Protein 3ZMF (pdb70)

Foldseek 3Di:
DCVVVVVVVVVVVVVVVVVVVVVVVVVVVVVVVVVVCVQPDQDQDPVVRGTACAHPNHNDDDDPADAFDDDPVTPGDHDDVVVVVVVVVVVVVVVVVVVVVVVVVVVVVVD/DVVVVVVVVVVVVVVVVVVVVVVVVVVVVVVVVVVVCVQPDQAQDVVVRDGACDHPHDNDDDDPDDAFDDDPVTPGDHDPVVVVVVVVVVVVVVVVVVVVVVVVVVVVVPD/DVVVVVVVVVVVVVVVVVVVVVVPVVVVVVVVVVVVCVQPPQDDDPVVRDGACDHPHDHDDDDPADAFDDDDPGPHDHDPVVVVVVVVVVVVVVVVVVVVVVVVVVVVVVD

Secondary structure (DSSP, 8-state):
-THHHHHHHHHHHHTTHHHHHHHHHHHHHHHHHHHHHHHHS-EEETTTTEEE-EETTEE----SPPPPP-STT------HHHHHHHHHHHHHHHHHHHHHHHHHHHHHHH-/-HHHHHHHHHHHHHHHHHHHHHHHHHHHHHHHHHHHHHHHS-EEETTTTEEE-EETTEE----SPPPPP-STT------HHHHHHHHHHHHHHHHHHHHHHHHHHHHHHH-/-HHHHHHHHHHHHHHHHHHHHHHHHHHHHHHHHHHHHHHHS-EEETTTTEEE--BTTB-----SPPPPP-STT------HHHHHHHHHHHHHHHHHHHHHHHHHHHHHHH-

Solvent-accessible surface area: 29846 Å² total; per-residue (Å²): 133,121,87,72,91,91,60,63,87,102,63,84,96,138,131,104,38,79,46,101,66,54,106,68,62,128,96,94,105,65,121,62,64,83,54,32,123,57,136,105,48,82,91,117,53,97,100,99,52,41,138,27,38,62,86,118,76,89,103,52,197,111,106,153,72,85,63,7,85,132,55,122,123,44,139,74,61,85,30,56,73,33,122,116,113,96,96,50,139,80,103,126,94,96,72,72,82,155,111,91,101,81,69,88,40,164,91,131,183,89,182,120,135,114,94,59,81,98,111,94,112,66,68,94,161,98,87,54,68,81,99,59,55,91,102,53,122,102,51,79,78,116,26,72,97,60,37,123,51,112,101,41,83,91,118,50,140,102,102,80,43,139,24,40,63,76,89,72,96,102,53,185,114,102,151,68,86,67,7,81,119,63,122,96,40,138,76,64,75,30,57,71,15,119,119,101,85,103,74,119,87,60,110,98,106,57,142,76,147,114,101,102,56,53,88,56,51,92,160,180,156,193,103,114,145,100,96,83,56,59,101,97,73,79,77,60,125,88,105,112,47,81,54,64,90,129,79,127,98,84,66,79,123,62,66,94,63,37,124,60,127,103,47,84,95,118,50,137,104,104,84,40,139,32,36,73,65,128,81,94,92,46,176,108,105,149,69,85,73,8,82,128,66,111,145,45,140,75,62,78,32,55,73,24,114,121,115,95,44,69,72,85,114,122,89,99,60,67,83,132,117,91,102,82,93,88,47,136,84,144,111,129,185

GO terms:
  GO:0005634 nucleus (C, IDA)
  GO:0001228 DNA-binding transcription activator activity, RNA polymerase II-specific (F, IDA)
  GO:0003682 chromatin binding (F, IDA)
  GO:0003700 DNA-binding transcription factor activity (F, IDA)
  GO:0045899 positive regulation of RNA polymerase II transcription preinitiation complex assembly (P, IDA)
  GO:0043565 sequence-specific DNA binding (F, IDA)
  GO:0045899 positive regulation of RNA polymerase II transcription preinitiation complex assembly (P, IGI)
  GO:1903833 positive regulation of cellular response to amino acid starvation (P, IGI)
  GO:0060261 positive regulation of transcription initiation by RNA polymerase II (P, IGI)
  GO:0001228 DNA-binding transcription activator activity, RNA polymerase II-specific (F, IMP)
  GO:0003700 DNA-binding transcription factor activity (F, IMP)
  GO:0045899 positive regulation of RNA polymerase II transcription preinitiation complex assembly (P, IMP)
  GO:0045944 positive regulation of transcription by RNA polymerase II (P, IMP)
  GO:0010688 negative regulation of ribosomal protein gene transcription by RNA polymerase II (P, IMP)
  GO:0043565 sequence-specific DNA binding (F, HDA)
  GO:1903833 positive regulation of cellular response to amino acid starvation (P, IMP)
  GO:1990139 protein localization to nuclear periphery (P, IMP)
  GO:0031669 cellular response to nutrient levels (P, IMP)
  GO:0060261 positive regulation of transcription initiation by RNA polymerase II (P, IMP)
  GO:0000122 negative regulation of transcription by RNA polymerase II (P, IMP)

Structure (mmCIF, N/CA/C/O backbone):
data_3ZMF
#
_entry.id   3ZMF
#
_cell.length_a   46.590
_cell.length_b   46.590
_cell.length_c   128.980
_cell.angle_alpha   90.00
_cell.angle_beta   90.00
_cell.angle_gamma   120.00
#
_symmetry.space_group_name_H-M   'P 3'
#
loop_
_entity.id
_entity.type
_entity.pdbx_description
1 polymer 'GENERAL CONTROL PROTEIN GCN4, PUTATIVE INNER MEMBRANE PROTEIN, GENERAL CONTROL PROTEIN GCN4'
2 water water
#
loop_
_atom_site.group_PDB
_atom_site.id
_atom_site.type_symbol
_atom_site.label_atom_id
_atom_site.label_alt_id
_atom_site.label_comp_id
_atom_site.label_asym_id
_atom_site.label_entity_id
_atom_site.label_seq_id
_atom_site.pdbx_PDB_ins_code
_atom_site.Cartn_x
_atom_site.Cartn_y
_atom_site.Cartn_z
_atom_site.occupancy
_atom_site.B_iso_or_equiv
_atom_site.auth_seq_id
_atom_site.auth_comp_id
_atom_site.auth_asym_id
_atom_site.auth_atom_id
_atom_site.pdbx_PDB_model_num
ATOM 1 N N . GLN A 1 3 ? 9.016 1.612 -74.474 1.00 96.97 277 GLN A N 1
ATOM 2 C CA . GLN A 1 3 ? 9.118 2.226 -73.123 1.00 93.74 277 GLN A CA 1
ATOM 3 C C . GLN A 1 3 ? 8.202 1.542 -72.094 1.00 100.27 277 GLN A C 1
ATOM 4 O O . GLN A 1 3 ? 8.676 0.719 -71.307 1.00 112.31 277 GLN A O 1
ATOM 6 N N . ILE A 1 4 ? 6.898 1.828 -72.140 1.00 100.62 278 ILE A N 1
ATOM 7 C CA . ILE A 1 4 ? 5.988 1.596 -70.979 1.00 96.51 278 ILE A CA 1
ATOM 8 C C . ILE A 1 4 ? 5.742 0.153 -70.495 1.00 95.55 278 ILE A C 1
ATOM 9 O O . ILE A 1 4 ? 5.098 -0.038 -69.462 1.00 88.71 278 ILE A O 1
ATOM 14 N N . GLU A 1 5 ? 6.230 -0.848 -71.226 1.00 100.26 279 GLU A N 1
ATOM 15 C CA . GLU A 1 5 ? 6.232 -2.231 -70.738 1.00 101.25 279 GLU A CA 1
ATOM 16 C C . GLU A 1 5 ? 7.124 -2.334 -69.513 1.00 104.79 279 GLU A C 1
ATOM 17 O O . GLU A 1 5 ? 6.812 -3.066 -68.577 1.00 103.30 279 GLU A O 1
ATOM 19 N N . ASP A 1 6 ? 8.236 -1.600 -69.541 1.00 109.62 280 ASP A N 1
ATOM 20 C CA . ASP A 1 6 ? 9.121 -1.446 -68.377 1.00 113.67 280 ASP A CA 1
ATOM 21 C C . ASP A 1 6 ? 8.455 -0.642 -67.243 1.00 108.81 280 ASP A C 1
ATOM 22 O O . ASP A 1 6 ? 8.758 -0.844 -66.061 1.00 106.63 280 ASP A O 1
ATOM 24 N N . LYS A 1 7 ? 7.547 0.262 -67.612 1.00 100.67 281 LYS A N 1
ATOM 25 C CA . LYS A 1 7 ? 6.826 1.095 -66.640 1.00 92.65 281 LYS A CA 1
ATOM 26 C C . LYS A 1 7 ? 5.913 0.252 -65.737 1.00 92.71 281 LYS A C 1
ATOM 27 O O . LYS A 1 7 ? 5.753 0.552 -64.558 1.00 94.53 281 LYS A O 1
ATOM 31 N N . ILE A 1 8 ? 5.326 -0.800 -66.298 1.00 92.02 282 ILE A N 1
ATOM 32 C CA . ILE A 1 8 ? 4.507 -1.734 -65.535 1.00 90.25 282 ILE A CA 1
ATOM 33 C C . ILE A 1 8 ? 5.351 -2.569 -64.573 1.00 96.51 282 ILE A C 1
ATOM 34 O O . ILE A 1 8 ? 4.886 -2.895 -63.481 1.00 97.80 282 ILE A O 1
ATOM 39 N N . GLU A 1 9 ? 6.575 -2.919 -64.984 1.00 97.69 283 GLU A N 1
ATOM 40 C CA . GLU A 1 9 ? 7.485 -3.752 -64.174 1.00 96.08 283 GLU A CA 1
ATOM 41 C C . GLU A 1 9 ? 7.926 -3.023 -62.912 1.00 95.96 283 GLU A C 1
ATOM 42 O O . GLU A 1 9 ? 7.926 -3.606 -61.830 1.00 94.27 283 GLU A O 1
ATOM 44 N N . GLU A 1 10 ? 8.307 -1.752 -63.071 1.00 99.78 284 GLU A N 1
ATOM 45 C CA . GLU A 1 10 ? 8.638 -0.854 -61.950 1.00 98.32 284 GLU A CA 1
ATOM 46 C C . GLU A 1 10 ? 7.465 -0.656 -60.968 1.00 99.82 284 GLU A C 1
ATOM 47 O O . GLU A 1 10 ? 7.658 -0.708 -59.751 1.00 101.85 284 GLU A O 1
ATOM 49 N N . ILE A 1 11 ? 6.264 -0.420 -61.501 1.00 97.84 285 ILE A N 1
ATOM 50 C CA . ILE A 1 11 ? 5.034 -0.368 -60.693 1.00 91.63 285 ILE A CA 1
ATOM 51 C C . ILE A 1 11 ? 4.852 -1.680 -59.911 1.00 93.44 285 ILE A C 1
ATOM 52 O O . ILE A 1 11 ? 4.608 -1.658 -58.701 1.00 85.99 285 ILE A O 1
ATOM 57 N N . LEU A 1 12 ? 4.971 -2.809 -60.610 1.00 92.05 286 LEU A N 1
ATOM 58 C CA . LEU A 1 12 ? 4.924 -4.141 -59.986 1.00 95.99 286 LEU A CA 1
ATOM 59 C C . LEU A 1 12 ? 5.930 -4.347 -58.838 1.00 94.47 286 LEU A C 1
ATOM 60 O O . LEU A 1 12 ? 5.634 -5.059 -57.873 1.00 96.02 286 LEU A O 1
ATOM 65 N N . SER A 1 13 ? 7.112 -3.744 -58.948 1.00 90.55 287 SER A N 1
ATOM 66 C CA . SER A 1 13 ? 8.110 -3.816 -57.877 1.00 88.56 287 SER A CA 1
ATOM 67 C C . SER A 1 13 ? 7.795 -2.781 -56.788 1.00 89.99 287 SER A C 1
ATOM 68 O O . SER A 1 13 ? 8.070 -3.019 -55.606 1.00 89.47 287 SER A O 1
ATOM 71 N N . LYS A 1 14 ? 7.218 -1.645 -57.190 1.00 87.33 288 LYS A N 1
ATOM 72 C CA . LYS A 1 14 ? 6.848 -0.574 -56.254 1.00 84.86 288 LYS A CA 1
ATOM 73 C C . LYS A 1 14 ? 5.679 -1.009 -55.371 1.00 84.84 288 LYS A C 1
ATOM 74 O O . LYS A 1 14 ? 5.608 -0.600 -54.200 1.00 78.68 288 LYS A O 1
ATOM 77 N N . ILE A 1 15 ? 4.797 -1.843 -55.950 1.00 85.29 289 ILE A N 1
ATOM 78 C CA . ILE A 1 15 ? 3.586 -2.386 -55.299 1.00 84.25 289 ILE A CA 1
ATOM 79 C C . ILE A 1 15 ? 3.909 -3.441 -54.257 1.00 89.58 289 ILE A C 1
ATOM 80 O O . ILE A 1 15 ? 3.518 -3.307 -53.099 1.00 83.91 289 ILE A O 1
ATOM 85 N N . TYR A 1 16 ? 4.585 -4.512 -54.669 1.00 98.25 290 TYR A N 1
ATOM 86 C CA . TYR A 1 16 ? 4.811 -5.639 -53.757 1.00 104.82 290 TYR A CA 1
ATOM 87 C C . TYR A 1 16 ? 5.861 -5.352 -52.670 1.00 109.06 290 TYR A C 1
ATOM 88 O O . TYR A 1 16 ? 5.924 -6.060 -51.661 1.00 113.25 290 TYR A O 1
ATOM 97 N N . HIS A 1 17 ? 6.668 -4.312 -52.870 1.00 105.74 291 HIS A N 1
ATOM 98 C CA . HIS A 1 17 ? 7.526 -3.792 -51.802 1.00 100.90 291 HIS A CA 1
ATOM 99 C C . HIS A 1 17 ? 6.698 -3.073 -50.739 1.00 97.76 291 HIS A C 1
ATOM 100 O O . HIS A 1 17 ? 7.084 -3.018 -49.572 1.00 102.81 291 HIS A O 1
ATOM 107 N N . ILE A 1 18 ? 5.562 -2.525 -51.156 1.00 91.56 292 ILE A N 1
ATOM 108 C CA . ILE A 1 18 ? 4.533 -2.042 -50.230 1.00 86.93 292 ILE A CA 1
ATOM 109 C C . ILE A 1 18 ? 3.757 -3.215 -49.598 1.00 82.39 292 ILE A C 1
ATOM 110 O O . ILE A 1 18 ? 3.318 -3.102 -48.462 1.00 79.32 292 ILE A O 1
ATOM 115 N N . GLU A 1 19 ? 3.609 -4.338 -50.299 1.00 76.88 293 GLU A N 1
ATOM 116 C CA . GLU A 1 19 ? 2.979 -5.529 -49.699 1.00 83.82 293 GLU A CA 1
ATOM 117 C C . GLU A 1 19 ? 3.863 -6.219 -48.635 1.00 91.33 293 GLU A C 1
ATOM 118 O O . GLU A 1 19 ? 3.384 -7.096 -47.897 1.00 88.46 293 GLU A O 1
ATOM 120 N N . ASN A 1 20 ? 5.144 -5.828 -48.578 1.00 94.59 294 ASN A N 1
ATOM 121 C CA . ASN A 1 20 ? 6.082 -6.270 -47.534 1.00 96.99 294 ASN A CA 1
ATOM 122 C C . ASN A 1 20 ? 6.470 -5.169 -46.543 1.00 97.26 294 ASN A C 1
ATOM 123 O O . ASN A 1 20 ? 7.262 -5.402 -45.629 1.00 103.03 294 ASN A O 1
ATOM 128 N N . GLU A 1 21 ? 5.934 -3.970 -46.747 1.00 94.09 295 GLU A N 1
ATOM 129 C CA . GLU A 1 21 ? 5.938 -2.922 -45.729 1.00 94.60 295 GLU A CA 1
ATOM 130 C C . GLU A 1 21 ? 4.614 -2.917 -44.955 1.00 94.26 295 GLU A C 1
ATOM 131 O O . GLU A 1 21 ? 4.497 -2.233 -43.948 1.00 101.44 295 GLU A O 1
ATOM 133 N N . ILE A 1 22 ? 3.622 -3.667 -45.439 1.00 93.33 296 ILE A N 1
ATOM 134 C CA . ILE A 1 22 ? 2.320 -3.824 -44.768 1.00 93.10 296 ILE A CA 1
ATOM 135 C C . ILE A 1 22 ? 2.336 -5.128 -43.957 1.00 97.33 296 ILE A C 1
ATOM 136 O O . ILE A 1 22 ? 1.825 -5.186 -42.829 1.00 96.61 296 ILE A O 1
ATOM 141 N N . ALA A 1 23 ? 2.927 -6.167 -44.548 1.00 100.03 297 ALA A N 1
ATOM 142 C CA . ALA A 1 23 ? 3.305 -7.374 -43.817 1.00 100.96 297 ALA A CA 1
ATOM 143 C C . ALA A 1 23 ? 4.428 -7.077 -42.809 1.00 101.19 297 ALA A C 1
ATOM 144 O O . ALA A 1 23 ? 4.595 -7.805 -41.836 1.00 104.63 297 ALA A O 1
ATOM 146 N N . ARG A 1 24 ? 5.206 -6.022 -43.047 1.00 103.76 298 ARG A N 1
ATOM 147 C CA . ARG A 1 24 ? 6.138 -5.512 -42.033 1.00 107.48 298 ARG A CA 1
ATOM 148 C C . ARG A 1 24 ? 5.370 -4.797 -40.906 1.00 110.98 298 ARG A C 1
ATOM 149 O O . ARG A 1 24 ? 5.437 -5.199 -39.742 1.00 114.82 298 ARG A O 1
ATOM 151 N N . ILE A 1 25 ? 4.633 -3.747 -41.262 1.00 107.38 299 ILE A N 1
ATOM 152 C CA . ILE A 1 25 ? 3.845 -2.964 -40.292 1.00 103.31 299 ILE A CA 1
ATOM 153 C C . ILE A 1 25 ? 2.950 -3.835 -39.395 1.00 98.86 299 ILE A C 1
ATOM 154 O O . ILE A 1 25 ? 2.866 -3.587 -38.193 1.00 98.11 299 ILE A O 1
ATOM 159 N N . LYS A 1 26 ? 2.290 -4.841 -39.973 1.00 95.17 300 LYS A N 1
ATOM 160 C CA . LYS A 1 26 ? 1.413 -5.730 -39.196 1.00 95.01 300 LYS A CA 1
ATOM 161 C C . LYS A 1 26 ? 2.187 -6.519 -38.131 1.00 95.47 300 LYS A C 1
ATOM 162 O O . LYS A 1 26 ? 1.644 -6.823 -37.063 1.00 86.81 300 LYS A O 1
ATOM 165 N N . LYS A 1 27 ? 3.449 -6.834 -38.422 1.00 94.58 301 LYS A N 1
ATOM 166 C CA . LYS A 1 27 ? 4.330 -7.458 -37.435 1.00 95.40 301 LYS A CA 1
ATOM 167 C C . LYS A 1 27 ? 4.337 -6.612 -36.176 1.00 95.57 301 LYS A C 1
ATOM 168 O O . LYS A 1 27 ? 4.033 -7.098 -35.096 1.00 94.76 301 LYS A O 1
ATOM 170 N N . LEU A 1 28 ? 4.649 -5.333 -36.332 1.00 97.10 302 LEU A N 1
ATOM 171 C CA . LEU A 1 28 ? 4.731 -4.430 -35.193 1.00 101.83 302 LEU A CA 1
ATOM 172 C C . LEU A 1 28 ? 3.369 -4.252 -34.490 1.00 101.92 302 LEU A C 1
ATOM 173 O O . LEU A 1 28 ? 3.325 -4.104 -33.267 1.00 101.70 302 LEU A O 1
ATOM 178 N N . ILE A 1 29 ? 2.267 -4.309 -35.239 1.00 98.71 303 ILE A N 1
ATOM 179 C CA . ILE A 1 29 ? 0.935 -4.051 -34.666 1.00 98.18 303 ILE A CA 1
ATOM 180 C C . ILE A 1 29 ? 0.443 -5.193 -33.787 1.00 96.00 303 ILE A C 1
ATOM 181 O O . ILE A 1 29 ? -0.083 -4.957 -32.695 1.00 94.82 303 ILE A O 1
ATOM 186 N N . THR A 1 30 ? 0.569 -6.418 -34.286 1.00 82.94 304 THR A N 1
ATOM 187 C CA . THR A 1 30 ? 0.319 -7.603 -33.464 1.00 84.60 304 THR A CA 1
ATOM 188 C C . THR A 1 30 ? 1.196 -7.560 -32.204 1.00 79.35 304 THR A C 1
ATOM 189 O O . THR A 1 30 ? 0.700 -7.718 -31.096 1.00 78.84 304 THR A O 1
ATOM 193 N N . ASN A 1 31 ? 2.492 -7.329 -32.396 1.00 79.65 305 ASN A N 1
ATOM 194 C CA . ASN A 1 31 ? 3.462 -7.235 -31.298 1.00 77.25 305 ASN A CA 1
ATOM 195 C C . ASN A 1 31 ? 2.943 -6.310 -30.189 1.00 77.47 305 ASN A C 1
ATOM 196 O O . ASN A 1 31 ? 2.842 -6.709 -29.026 1.00 72.31 305 ASN A O 1
ATOM 201 N N . THR A 1 32 ? 2.579 -5.091 -30.588 1.00 76.07 306 THR A N 1
ATOM 202 C CA . THR A 1 32 ? 2.115 -4.020 -29.689 1.00 75.03 306 THR A CA 1
ATOM 203 C C . THR A 1 32 ? 0.829 -4.338 -28.955 1.00 71.25 306 THR A C 1
ATOM 204 O O . THR A 1 32 ? 0.735 -4.141 -27.752 1.00 63.03 306 THR A O 1
ATOM 208 N N . GLU A 1 33 ? -0.155 -4.816 -29.698 1.00 69.29 307 GLU A N 1
ATOM 209 C CA . GLU A 1 33 ? -1.411 -5.261 -29.116 1.00 75.10 307 GLU A CA 1
ATOM 210 C C . GLU A 1 33 ? -1.237 -6.344 -28.038 1.00 71.92 307 GLU A C 1
ATOM 211 O O . GLU A 1 33 ? -1.991 -6.374 -27.065 1.00 70.07 307 GLU A O 1
ATOM 217 N N . ALA A 1 34 ? -0.245 -7.219 -28.211 1.00 69.97 308 ALA A N 1
ATOM 218 C CA . ALA A 1 34 ? 0.082 -8.221 -27.193 1.00 71.24 308 ALA A CA 1
ATOM 219 C C . ALA A 1 34 ? 0.687 -7.543 -25.968 1.00 70.12 308 ALA A C 1
ATOM 220 O O . ALA A 1 34 ? 0.099 -7.575 -24.882 1.00 61.80 308 ALA A O 1
ATOM 222 N N . SER A 1 35 ? 1.831 -6.890 -26.156 1.00 62.37 309 SER A N 1
ATOM 223 C CA . SER A 1 35 ? 2.483 -6.143 -25.083 1.00 61.10 309 SER A CA 1
ATOM 224 C C . SER A 1 35 ? 1.469 -5.331 -24.302 1.00 60.57 309 SER A C 1
ATOM 225 O O . SER A 1 35 ? 1.574 -5.204 -23.078 1.00 53.67 309 SER A O 1
ATOM 228 N N . VAL A 1 36 ? 0.495 -4.760 -25.017 1.00 52.95 310 VAL A N 1
ATOM 229 C CA . VAL A 1 36 ? -0.576 -4.031 -24.385 1.00 54.15 310 VAL A CA 1
ATOM 230 C C . VAL A 1 36 ? -1.448 -4.968 -23.561 1.00 54.77 310 VAL A C 1
ATOM 231 O O . VAL A 1 36 ? -1.807 -4.664 -22.436 1.00 51.75 310 VAL A O 1
ATOM 235 N N . ALA A 1 37 ? -1.822 -6.095 -24.136 1.00 50.82 311 ALA A N 1
ATOM 236 C CA . ALA A 1 37 ? -2.608 -7.065 -23.412 1.00 55.47 311 ALA A CA 1
ATOM 237 C C . ALA A 1 37 ? -1.842 -7.510 -22.156 1.00 49.06 311 ALA A C 1
ATOM 238 O O . ALA A 1 37 ? -2.424 -7.635 -21.074 1.00 50.45 311 ALA A O 1
ATOM 240 N N . GLY A 1 38 ? -0.534 -7.722 -22.299 1.00 46.74 312 GLY A N 1
ATOM 241 C CA . GLY A 1 38 ? 0.329 -8.131 -21.165 1.00 48.55 312 GLY A CA 1
ATOM 242 C C . GLY A 1 38 ? 0.386 -7.047 -20.098 1.00 47.86 312 GLY A C 1
ATOM 243 O O . GLY A 1 38 ? 0.185 -7.298 -18.903 1.00 46.79 312 GLY A O 1
ATOM 244 N N . LEU A 1 39 ? 0.603 -5.806 -20.516 1.00 46.98 313 LEU A N 1
ATOM 245 C CA . LEU A 1 39 ? 0.496 -4.742 -19.576 1.00 45.27 313 LEU A CA 1
ATOM 246 C C . LEU A 1 39 ? -0.791 -4.822 -18.809 1.00 44.29 313 LEU A C 1
ATOM 247 O O . LEU A 1 39 ? -0.756 -4.778 -17.575 1.00 45.17 313 LEU A O 1
ATOM 252 N N . ALA A 1 40 ? -1.919 -4.972 -19.497 1.00 45.08 314 ALA A N 1
ATOM 253 C CA . ALA A 1 40 ? -3.228 -4.921 -18.838 1.00 50.55 314 ALA A CA 1
ATOM 254 C C . ALA A 1 40 ? -3.412 -6.036 -17.782 1.00 53.07 314 ALA A C 1
ATOM 255 O O . ALA A 1 40 ? -4.066 -5.819 -16.750 1.00 58.72 314 ALA A O 1
ATOM 257 N N . GLU A 1 41 ? -2.834 -7.216 -18.057 1.00 53.77 315 GLU A N 1
ATOM 258 C CA . GLU A 1 41 ? -2.853 -8.361 -17.124 1.00 52.40 315 GLU A CA 1
ATOM 259 C C . GLU A 1 41 ? -1.929 -8.128 -15.931 1.00 47.59 315 GLU A C 1
ATOM 260 O O . GLU A 1 41 ? -2.258 -8.505 -14.804 1.00 44.73 315 GLU A O 1
ATOM 266 N N . ASP A 1 42 ? -0.770 -7.529 -16.188 1.00 41.87 316 ASP A N 1
ATOM 267 C CA . ASP A 1 42 ? 0.228 -7.326 -15.097 1.00 37.94 316 ASP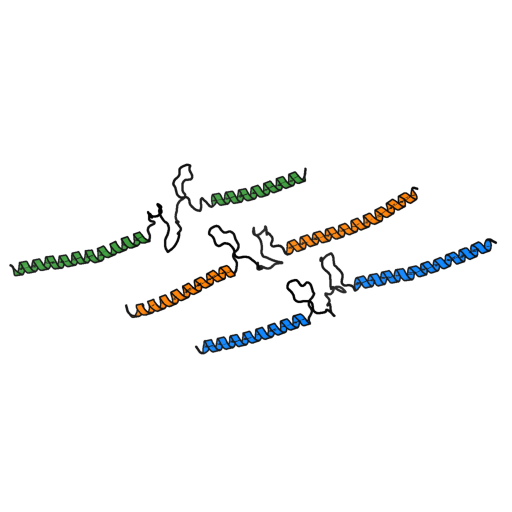 A CA 1
ATOM 268 C C . ASP A 1 42 ? 0.238 -5.995 -14.327 1.00 35.65 316 ASP A C 1
ATOM 269 O O . ASP A 1 42 ? 0.827 -5.952 -13.272 1.00 31.97 316 ASP A O 1
ATOM 274 N N . ALA A 1 43 ? -0.385 -4.940 -14.838 1.00 35.47 317 ALA A N 1
ATOM 275 C CA . ALA A 1 43 ? -0.393 -3.683 -14.087 1.00 37.27 317 ALA A CA 1
ATOM 276 C C . ALA A 1 43 ? -1.423 -3.673 -12.989 1.00 37.81 317 ALA A C 1
ATOM 277 O O . ALA A 1 43 ? -2.475 -4.342 -13.016 1.00 37.27 317 ALA A O 1
ATOM 279 N N . LEU A 1 44 ? -1.118 -2.897 -11.972 1.00 29.35 318 LEU A N 1
ATOM 280 C CA . LEU A 1 44 ? -2.143 -2.688 -10.926 1.00 28.77 318 LEU A CA 1
ATOM 281 C C . LEU A 1 44 ? -3.127 -1.592 -11.435 1.00 32.69 318 LEU A C 1
ATOM 282 O O . LEU A 1 44 ? -2.715 -0.394 -11.636 1.00 30.14 318 LEU A O 1
ATOM 287 N N . LEU A 1 45 ? -4.384 -1.975 -11.596 1.00 31.24 319 LEU A N 1
ATOM 288 C CA . LEU A 1 45 ? -5.393 -1.157 -12.361 1.00 31.47 319 LEU A CA 1
ATOM 289 C C . LEU A 1 45 ? -6.612 -0.783 -11.521 1.00 30.45 319 LEU A C 1
ATOM 290 O O . LEU A 1 45 ? -7.004 -1.453 -10.577 1.00 26.88 319 LEU A O 1
ATOM 295 N N . TRP A 1 46 ? -7.138 0.398 -11.859 1.00 27.28 320 TRP A N 1
ATOM 296 C CA . TRP A 1 46 ? -8.349 0.880 -11.288 1.00 28.28 320 TRP A CA 1
ATOM 297 C C . TRP A 1 46 ? -9.422 -0.154 -11.725 1.00 28.20 320 TRP A C 1
ATOM 298 O O . TRP A 1 46 ? -9.413 -0.583 -12.834 1.00 32.18 320 TRP A O 1
ATOM 309 N N . ASP A 1 47 ? -10.294 -0.518 -10.809 1.00 27.41 321 ASP A N 1
ATOM 310 C CA . ASP A 1 47 ? -11.491 -1.350 -11.071 1.00 30.51 321 ASP A CA 1
ATOM 311 C C . ASP A 1 47 ? -12.739 -0.508 -10.778 1.00 29.09 321 ASP A C 1
ATOM 312 O O . ASP A 1 47 ? -13.129 -0.263 -9.645 1.00 28.11 321 ASP A O 1
ATOM 317 N N . GLU A 1 48 ? -13.385 -0.058 -11.840 1.00 35.13 322 GLU A N 1
ATOM 318 C CA . GLU A 1 48 ? -14.587 0.764 -11.728 1.00 36.65 322 GLU A CA 1
ATOM 319 C C . GLU A 1 48 ? -15.716 0.165 -10.861 1.00 38.03 322 GLU A C 1
ATOM 320 O O . GLU A 1 48 ? -16.544 0.924 -10.329 1.00 37.67 322 GLU A O 1
ATOM 326 N N . SER A 1 49 ? -15.759 -1.170 -10.777 1.00 33.79 323 SER A N 1
ATOM 327 C CA . SER A 1 49 ? -16.899 -1.898 -10.083 1.00 34.09 323 SER A CA 1
ATOM 328 C C . SER A 1 49 ? -16.679 -1.839 -8.606 1.00 32.01 323 SER A C 1
ATOM 329 O O . SER A 1 49 ? -17.598 -2.001 -7.865 1.00 33.73 323 SER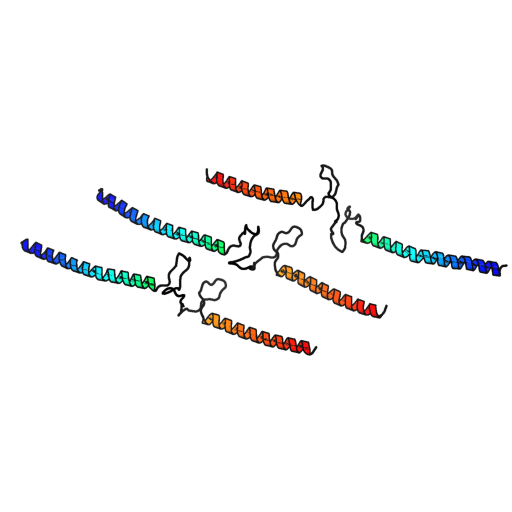 A O 1
ATOM 332 N N . ILE A 1 50 ? -15.419 -1.651 -8.148 1.00 29.83 324 ILE A N 1
ATOM 333 C CA . ILE A 1 50 ? -15.201 -1.452 -6.689 1.00 30.22 324 ILE A CA 1
ATOM 334 C C . ILE A 1 50 ? -14.788 0.018 -6.332 1.00 29.41 324 ILE A C 1
ATOM 335 O O . ILE A 1 50 ? -14.698 0.360 -5.169 1.00 32.82 324 ILE A O 1
ATOM 340 N N . SER A 1 51 ? -14.481 0.825 -7.339 1.00 26.53 325 SER A N 1
ATOM 341 C CA . SER A 1 51 ? -14.105 2.232 -7.174 1.00 25.54 325 SER A CA 1
ATOM 342 C C . SER A 1 51 ? -12.770 2.368 -6.364 1.00 29.52 325 SER A C 1
ATOM 343 O O . SER A 1 51 ? -12.700 3.061 -5.385 1.00 24.70 325 SER A O 1
ATOM 346 N N . ALA A 1 52 ? -11.813 1.564 -6.784 1.00 28.30 326 ALA A N 1
ATOM 347 C CA . ALA A 1 52 ? -10.463 1.524 -6.133 1.00 27.20 326 ALA A CA 1
ATOM 348 C C . ALA A 1 52 ? -9.503 0.879 -7.102 1.00 25.65 326 ALA A C 1
ATOM 349 O O . ALA A 1 52 ? -9.902 0.191 -8.015 1.00 25.52 326 ALA A O 1
ATOM 351 N N . PHE A 1 53 ? -8.174 1.053 -6.863 1.00 23.97 327 PHE A N 1
ATOM 352 C CA . PHE A 1 53 ? -7.212 0.211 -7.490 1.00 23.36 327 PHE A CA 1
ATOM 353 C C . PHE A 1 53 ? -7.276 -1.185 -6.883 1.00 20.73 327 PHE A C 1
ATOM 354 O O . PHE A 1 53 ? -7.421 -1.366 -5.656 1.00 22.48 327 PHE A O 1
ATOM 362 N N . SER A 1 54 ? -7.161 -2.138 -7.743 1.00 24.85 328 SER A N 1
ATOM 363 C CA . SER A 1 54 ? -7.106 -3.594 -7.391 1.00 26.02 328 SER A CA 1
ATOM 364 C C . SER A 1 54 ? -5.765 -4.391 -7.509 1.00 24.38 328 SER A C 1
ATOM 365 O O . SER A 1 54 ? -5.244 -4.575 -8.618 1.00 25.85 328 SER A O 1
ATOM 368 N N . ALA A 1 55 ? -5.267 -4.880 -6.365 1.00 22.87 329 ALA A N 1
ATOM 369 C CA . ALA A 1 55 ? -4.041 -5.725 -6.251 1.00 23.02 329 ALA A CA 1
ATOM 370 C C . ALA A 1 55 ? -4.410 -7.247 -6.490 1.00 23.38 329 ALA A C 1
ATOM 371 O O . ALA A 1 55 ? -3.609 -8.157 -6.240 1.00 30.25 329 ALA A O 1
ATOM 373 N N . SER A 1 56 ? -5.577 -7.509 -7.048 1.00 28.75 330 SER A N 1
ATOM 374 C CA . SER A 1 56 ? -5.908 -8.892 -7.478 1.00 28.91 330 SER A CA 1
ATOM 375 C C . SER A 1 56 ? -5.117 -9.237 -8.680 1.00 28.36 330 SER A C 1
ATOM 376 O O . SER A 1 56 ? -5.073 -8.482 -9.637 1.00 36.22 330 SER A O 1
ATOM 379 N N . HIS A 1 57 ? -4.571 -10.442 -8.713 1.00 32.07 331 HIS A N 1
ATOM 380 C CA . HIS A 1 57 ? -3.832 -10.879 -9.887 1.00 35.89 331 HIS A CA 1
ATOM 381 C C . HIS A 1 57 ? -4.150 -12.360 -10.073 1.00 33.88 331 HIS A C 1
ATOM 382 O O . HIS A 1 57 ? -4.113 -13.076 -9.106 1.00 35.65 331 HIS A O 1
ATOM 389 N N . THR A 1 58 ? -4.491 -12.750 -11.277 1.00 43.20 332 THR A N 1
ATOM 390 C CA . THR A 1 58 ? -5.043 -14.103 -11.577 1.00 46.22 332 THR A CA 1
ATOM 391 C C . THR A 1 58 ? -6.179 -14.406 -10.563 1.00 44.78 332 THR A C 1
ATOM 392 O O . THR A 1 58 ? -6.247 -15.484 -10.034 1.00 47.61 332 THR A O 1
ATOM 396 N N . GLY A 1 59 ? -7.006 -13.398 -10.219 1.00 46.45 333 GLY A N 1
ATOM 397 C CA . GLY A 1 59 ? -8.113 -13.601 -9.254 1.00 44.68 333 GLY A CA 1
ATOM 398 C C . GLY A 1 59 ? -7.781 -13.873 -7.779 1.00 44.79 333 GLY A C 1
ATOM 399 O O . GLY A 1 59 ? -8.647 -14.372 -7.003 1.00 38.65 333 GLY A O 1
ATOM 400 N N . ASN A 1 60 ? -6.537 -13.585 -7.354 1.00 37.20 334 ASN A N 1
ATOM 401 C CA . ASN A 1 60 ? -6.138 -13.813 -5.950 1.00 36.93 334 ASN A CA 1
ATOM 402 C C . ASN A 1 60 ? -5.691 -12.368 -5.465 1.00 31.43 334 ASN A C 1
ATOM 403 O O . ASN A 1 60 ? -5.127 -11.672 -6.224 1.00 28.19 334 ASN A O 1
ATOM 408 N N . ALA A 1 61 ? -6.003 -12.035 -4.242 1.00 27.18 335 ALA A N 1
ATOM 409 C CA . ALA A 1 61 ? -5.404 -10.889 -3.533 1.00 29.62 335 ALA A CA 1
ATOM 410 C C . ALA A 1 61 ? -3.872 -11.158 -3.571 1.00 27.45 335 ALA A C 1
ATOM 411 O O . ALA A 1 61 ? -3.455 -12.318 -3.423 1.00 27.50 335 ALA A O 1
ATOM 413 N N . SER A 1 62 ? -3.054 -10.099 -3.779 1.00 21.08 336 SER A N 1
ATOM 414 C CA . SER A 1 62 ? -1.654 -10.188 -3.990 1.00 23.37 336 SER A CA 1
ATOM 415 C C . SER A 1 62 ? -0.954 -9.166 -3.158 1.00 24.71 336 SER A C 1
ATOM 416 O O . SER A 1 62 ? -1.532 -8.140 -2.782 1.00 20.51 336 SER A O 1
ATOM 419 N N . LYS A 1 63 ? 0.283 -9.442 -2.853 1.00 21.94 337 LYS A N 1
ATOM 420 C CA . LYS A 1 63 ? 1.186 -8.466 -2.244 1.00 22.39 337 LYS A CA 1
ATOM 421 C C . LYS A 1 63 ? 1.716 -7.344 -3.071 1.00 18.07 337 LYS A C 1
ATOM 422 O O . LYS A 1 63 ? 1.808 -7.457 -4.342 1.00 20.17 337 LYS A O 1
ATOM 428 N N . ILE A 1 64 ? 2.038 -6.187 -2.467 1.00 19.98 338 ILE A N 1
ATOM 429 C CA . ILE A 1 64 ? 2.874 -5.242 -3.183 1.00 18.39 338 ILE A CA 1
ATOM 430 C C . ILE A 1 64 ? 4.116 -5.339 -2.321 1.00 17.13 338 ILE A C 1
ATOM 431 O O . ILE A 1 64 ? 4.040 -5.158 -1.115 1.00 19.36 338 ILE A O 1
ATOM 436 N N . THR A 1 65 ? 5.277 -5.363 -2.987 1.00 19.14 339 THR A N 1
ATOM 437 C CA . THR A 1 65 ? 6.519 -5.346 -2.329 1.00 19.14 339 THR A CA 1
ATOM 438 C C . THR A 1 65 ? 7.441 -4.301 -2.934 1.00 19.01 339 THR A C 1
ATOM 439 O O . THR A 1 65 ? 7.125 -3.652 -3.991 1.00 20.51 339 THR A O 1
ATOM 443 N N . ASN A 1 66 ? 8.641 -4.188 -2.370 1.00 20.88 340 ASN A N 1
ATOM 444 C CA . ASN A 1 66 ? 9.637 -3.123 -2.776 1.00 19.69 340 ASN A CA 1
ATOM 445 C C . ASN A 1 66 ? 9.055 -1.723 -2.514 1.00 20.28 340 ASN A C 1
ATOM 446 O O . ASN A 1 66 ? 9.362 -0.693 -3.243 1.00 20.27 340 ASN A O 1
ATOM 451 N N . LEU A 1 67 ? 8.233 -1.674 -1.441 1.00 20.24 341 LEU A N 1
ATOM 452 C CA . LEU A 1 67 ? 7.591 -0.413 -1.031 1.00 17.42 341 LEU A CA 1
ATOM 453 C C . LEU A 1 67 ? 8.407 0.308 -0.011 1.00 15.93 341 LEU A C 1
ATOM 454 O O . LEU A 1 67 ? 8.594 -0.145 1.099 1.00 17.90 341 LEU A O 1
ATOM 459 N N . ALA A 1 68 ? 8.826 1.517 -0.359 1.00 16.91 342 ALA A N 1
ATOM 460 C CA . ALA A 1 68 ? 9.614 2.377 0.592 1.00 19.83 342 ALA A CA 1
ATOM 461 C C . ALA A 1 68 ? 8.687 2.759 1.763 1.00 22.26 342 ALA A C 1
ATOM 462 O O . ALA A 1 68 ? 7.434 2.926 1.495 1.00 21.60 342 ALA A O 1
ATOM 464 N N . ALA A 1 69 ? 9.200 2.955 2.964 1.00 22.08 343 ALA A N 1
ATOM 465 C CA . ALA A 1 69 ? 8.387 3.358 4.124 1.00 20.13 343 ALA A CA 1
ATOM 466 C C . ALA A 1 69 ? 7.677 4.688 3.836 1.00 22.56 343 ALA A C 1
ATOM 467 O O . ALA A 1 69 ? 8.335 5.620 3.263 1.00 19.61 343 ALA A O 1
ATOM 469 N N . GLY A 1 70 ? 6.379 4.822 4.176 1.00 17.31 344 GLY A N 1
ATOM 470 C CA . GLY A 1 70 ? 5.693 6.105 3.966 1.00 18.34 344 GLY A CA 1
ATOM 471 C C . GLY A 1 70 ? 5.842 7.069 5.088 1.00 17.02 344 GLY A C 1
ATOM 472 O O . GLY A 1 70 ? 6.082 6.733 6.239 1.00 18.72 344 GLY A O 1
ATOM 473 N N . THR A 1 71 ? 5.705 8.376 4.804 1.00 18.04 345 THR A N 1
ATOM 474 C CA . THR A 1 71 ? 5.775 9.302 5.885 1.00 19.40 345 THR A CA 1
ATOM 475 C C . THR A 1 71 ? 4.650 9.230 6.935 1.00 21.37 345 THR A C 1
ATOM 476 O O . THR A 1 71 ? 3.474 9.009 6.550 1.00 22.11 345 THR A O 1
ATOM 480 N N . LEU A 1 72 ? 4.992 9.146 8.208 1.00 20.91 346 LEU A N 1
ATOM 481 C CA . LEU A 1 72 ? 4.056 9.140 9.325 1.00 26.17 346 LEU A CA 1
ATOM 482 C C . LEU A 1 72 ? 3.721 10.531 9.813 1.00 26.10 346 LEU A C 1
ATOM 483 O O . LEU A 1 72 ? 4.577 11.198 10.463 1.00 25.81 346 LEU A O 1
ATOM 488 N N . ALA A 1 73 ? 2.522 11.010 9.433 1.00 25.90 347 ALA A N 1
ATOM 489 C CA . ALA A 1 73 ? 2.047 12.375 9.772 1.00 23.99 347 ALA A CA 1
ATOM 490 C C . ALA A 1 73 ? 0.521 12.431 9.643 1.00 27.46 347 ALA A C 1
ATOM 491 O O . ALA A 1 73 ? -0.058 11.659 8.889 1.00 24.53 347 ALA A O 1
ATOM 493 N N . ALA A 1 74 ? -0.102 13.308 10.403 1.00 29.34 348 ALA A N 1
ATOM 494 C CA . ALA A 1 74 ? -1.549 13.411 10.404 1.00 31.58 348 ALA A CA 1
ATOM 495 C C . ALA A 1 74 ? -2.109 13.562 8.992 1.00 32.05 348 ALA A C 1
ATOM 496 O O . ALA A 1 74 ? -3.202 13.159 8.690 1.00 30.74 348 ALA A O 1
ATOM 498 N N . ASP A 1 75 ? -1.383 14.166 8.080 1.00 35.90 349 ASP A N 1
ATOM 499 C CA . ASP A 1 75 ? -2.039 14.318 6.773 1.00 41.71 349 ASP A CA 1
ATOM 500 C C . ASP A 1 75 ? -1.669 13.289 5.689 1.00 30.49 349 ASP A C 1
ATOM 501 O O . ASP A 1 75 ? -2.195 13.313 4.540 1.00 27.04 349 ASP A O 1
ATOM 506 N N . SER A 1 76 ? -0.857 12.315 6.072 1.00 28.33 350 SER A N 1
ATOM 507 C CA . SER A 1 76 ? -0.056 11.598 5.084 1.00 22.73 350 SER A CA 1
ATOM 508 C C . SER A 1 76 ? -0.939 10.670 4.350 1.00 23.15 350 SER A C 1
ATOM 509 O O . SER A 1 76 ? -1.748 9.866 4.993 1.00 18.15 350 SER A O 1
ATOM 512 N N . THR A 1 77 ? -0.793 10.688 3.013 1.00 19.09 351 THR A N 1
ATOM 513 C CA . THR A 1 77 ? -1.421 9.752 2.187 1.00 23.20 351 THR A CA 1
ATOM 514 C C . THR A 1 77 ? -0.376 8.690 1.602 1.00 18.37 351 THR A C 1
ATOM 515 O O . THR A 1 77 ? -0.551 8.157 0.476 1.00 19.78 351 THR A O 1
ATOM 519 N N . ASP A 1 78 ? 0.705 8.473 2.328 1.00 20.56 352 ASP A N 1
ATOM 520 C CA . ASP A 1 78 ? 1.754 7.517 1.842 1.00 17.89 352 ASP A CA 1
ATOM 521 C C . ASP A 1 78 ? 1.263 6.177 2.375 1.00 16.61 352 ASP A C 1
ATOM 522 O O . ASP A 1 78 ? 0.836 6.064 3.546 1.00 17.03 352 ASP A O 1
ATOM 527 N N . ALA A 1 79 ? 1.534 5.164 1.578 1.00 19.89 353 ALA A N 1
ATOM 528 C CA . ALA A 1 79 ? 1.351 3.745 1.974 1.00 20.79 353 ALA A CA 1
ATOM 529 C C . ALA A 1 79 ? 2.372 3.340 2.977 1.00 19.47 353 ALA A C 1
ATOM 530 O O . ALA A 1 79 ? 3.552 3.844 3.021 1.00 22.27 353 ALA A O 1
ATOM 532 N N . VAL A 1 80 ? 2.017 2.428 3.832 1.00 18.64 354 VAL A N 1
ATOM 533 C CA . VAL A 1 80 ? 2.930 2.082 4.842 1.00 18.19 354 VAL A CA 1
ATOM 534 C C . VAL A 1 80 ? 3.318 0.598 4.632 1.00 17.78 354 VAL A C 1
ATOM 535 O O . VAL A 1 80 ? 2.524 -0.288 4.218 1.00 21.07 354 VAL A O 1
ATOM 539 N N . ASN A 1 81 ? 4.554 0.292 4.991 1.00 18.23 355 ASN A N 1
ATOM 540 C CA . ASN A 1 81 ? 5.156 -1.035 4.849 1.00 16.74 355 ASN A CA 1
ATOM 541 C C . ASN A 1 81 ? 5.350 -1.844 6.088 1.00 16.70 355 ASN A C 1
ATOM 542 O O . ASN A 1 81 ? 5.100 -1.444 7.290 1.00 17.58 355 ASN A O 1
ATOM 547 N N . GLY A 1 82 ? 5.727 -3.132 5.860 1.00 21.80 356 GLY A N 1
ATOM 548 C CA . GLY A 1 82 ? 5.953 -4.076 6.912 1.00 21.44 356 GLY A CA 1
ATOM 549 C C . GLY A 1 82 ? 6.964 -3.794 8.022 1.00 18.83 356 GLY A C 1
ATOM 550 O O . GLY A 1 82 ? 6.706 -4.108 9.158 1.00 19.45 356 GLY A O 1
ATOM 551 N N . SER A 1 83 ? 8.108 -3.178 7.686 1.00 19.28 357 SER A N 1
ATOM 552 C CA . SER A 1 83 ? 8.995 -2.665 8.679 1.00 18.69 357 SER A CA 1
ATOM 553 C C . SER A 1 83 ? 8.389 -1.688 9.692 1.00 17.39 357 SER A C 1
ATOM 554 O O . SER A 1 83 ? 8.638 -1.813 10.845 1.00 19.31 357 SER A O 1
ATOM 557 N N . GLN A 1 84 ? 7.560 -0.767 9.242 1.00 18.05 358 GLN A N 1
ATOM 558 C CA . GLN A 1 84 ? 6.903 0.193 10.077 1.00 19.32 358 GLN A CA 1
ATOM 559 C C . GLN A 1 84 ? 5.880 -0.371 11.037 1.00 20.64 358 GLN A C 1
ATOM 560 O O . GLN A 1 84 ? 5.961 -0.160 12.278 1.00 22.11 358 GLN A O 1
ATOM 566 N N . MET A 1 85 ? 5.064 -1.332 10.522 1.00 21.45 359 MET A N 1
ATOM 567 C CA . MET A 1 85 ? 4.160 -2.094 11.389 1.00 24.37 359 MET A CA 1
ATOM 568 C C . MET A 1 85 ? 4.859 -3.089 12.344 1.00 20.34 359 MET A C 1
ATOM 569 O O . MET A 1 85 ? 4.521 -3.129 13.503 1.00 20.31 359 MET A O 1
ATOM 574 N N . LYS A 1 86 ? 6.044 -3.663 11.967 1.00 21.01 360 LYS A N 1
ATOM 575 C CA . LYS A 1 86 ? 6.779 -4.516 12.902 1.00 20.28 360 LYS A CA 1
ATOM 576 C C . LYS A 1 86 ? 7.214 -3.794 14.111 1.00 18.75 360 LYS A C 1
ATOM 577 O O . LYS A 1 86 ? 7.079 -4.182 15.258 1.00 19.06 360 LYS A O 1
ATOM 583 N N . GLN A 1 87 ? 7.597 -2.543 13.880 1.00 20.28 361 GLN A N 1
ATOM 584 C CA . GLN A 1 87 ? 8.115 -1.796 14.977 1.00 22.89 361 GLN A CA 1
ATOM 585 C C . GLN A 1 87 ? 6.995 -1.520 15.974 1.00 21.40 361 GLN A C 1
ATOM 586 O O . GLN A 1 87 ? 7.145 -1.561 17.147 1.00 24.60 361 GLN A O 1
ATOM 592 N N . ILE A 1 88 ? 5.857 -1.168 15.480 1.00 22.31 362 ILE A N 1
ATOM 593 C CA . ILE A 1 88 ? 4.734 -0.962 16.380 1.00 25.65 362 ILE A CA 1
ATOM 594 C C . ILE A 1 88 ? 4.295 -2.189 17.125 1.00 24.56 362 ILE A C 1
ATOM 595 O O . ILE A 1 88 ? 4.086 -2.136 18.363 1.00 27.63 362 ILE A O 1
ATOM 600 N N . GLU A 1 89 ? 4.225 -3.308 16.435 1.00 23.85 363 GLU A N 1
ATOM 601 C CA . GLU A 1 89 ? 3.931 -4.605 17.131 1.00 26.92 363 GLU A CA 1
ATOM 602 C C . GLU A 1 89 ? 4.916 -5.000 18.208 1.00 26.27 363 GLU A C 1
ATOM 603 O O . GLU A 1 89 ? 4.519 -5.377 19.315 1.00 27.51 363 GLU A O 1
ATOM 609 N N . ASP A 1 90 ? 6.214 -4.838 17.916 1.00 25.93 364 ASP A N 1
ATOM 610 C CA . ASP A 1 90 ? 7.248 -4.917 18.979 1.00 27.87 364 ASP A CA 1
ATOM 611 C C . ASP A 1 90 ? 6.972 -3.990 20.181 1.00 25.39 364 ASP A C 1
ATOM 612 O O . ASP A 1 90 ? 7.037 -4.438 21.341 1.00 23.81 364 ASP A O 1
ATOM 617 N N . LYS A 1 91 ? 6.646 -2.684 19.987 1.00 26.50 365 LYS A N 1
ATOM 618 C CA . LYS A 1 91 ? 6.260 -1.906 21.132 1.00 26.64 365 LYS A CA 1
ATOM 619 C C . LYS A 1 91 ? 5.110 -2.396 21.901 1.00 25.08 365 LYS A C 1
ATOM 620 O O . LYS A 1 91 ? 5.135 -2.281 23.117 1.00 25.45 365 LYS A O 1
ATOM 626 N N . ILE A 1 92 ? 4.129 -2.929 21.220 1.00 25.89 366 ILE A N 1
ATOM 627 C CA . ILE A 1 92 ? 2.856 -3.367 21.856 1.00 27.57 366 ILE A CA 1
ATOM 628 C C . ILE A 1 92 ? 3.149 -4.553 22.722 1.00 24.55 366 ILE A C 1
ATOM 629 O O . ILE A 1 92 ? 2.662 -4.644 23.837 1.00 23.88 366 ILE A O 1
ATOM 634 N N . GLU A 1 93 ? 4.065 -5.394 22.282 1.00 28.25 367 GLU A N 1
ATOM 635 C CA . GLU A 1 93 ? 4.433 -6.562 23.085 1.00 33.48 367 GLU A CA 1
ATOM 636 C C . GLU A 1 93 ? 5.182 -6.201 24.366 1.00 28.90 367 GLU A C 1
ATOM 637 O O . GLU A 1 93 ? 4.829 -6.699 25.473 1.00 30.44 367 GLU A O 1
ATOM 643 N N . GLU A 1 94 ? 6.132 -5.276 24.249 1.00 28.79 368 GLU A N 1
ATOM 644 C CA . GLU A 1 94 ? 6.757 -4.696 25.394 1.00 30.56 368 GLU A CA 1
ATOM 645 C C . GLU A 1 94 ? 5.762 -4.043 26.350 1.00 27.83 368 GLU A C 1
ATOM 646 O O . GLU A 1 94 ? 5.905 -4.216 27.598 1.00 27.71 368 GLU A O 1
ATOM 652 N N . ILE A 1 95 ? 4.833 -3.202 25.839 1.00 26.36 369 ILE A N 1
ATOM 653 C CA . ILE A 1 95 ? 3.782 -2.664 26.700 1.00 23.66 369 ILE A CA 1
ATOM 654 C C . ILE A 1 95 ? 2.974 -3.754 27.476 1.00 24.30 369 ILE A C 1
ATOM 655 O O . ILE A 1 95 ? 2.763 -3.688 28.704 1.00 22.51 369 ILE A O 1
ATOM 660 N N . LEU A 1 96 ? 2.627 -4.776 26.760 1.00 24.29 370 LEU A N 1
ATOM 661 C CA . LEU A 1 96 ? 1.837 -5.907 27.360 1.00 29.06 370 LEU A CA 1
ATOM 662 C C . LEU A 1 96 ? 2.574 -6.627 28.471 1.00 30.21 370 LEU A C 1
ATOM 663 O O . LEU A 1 96 ? 2.057 -6.928 29.593 1.00 26.32 370 LEU A O 1
ATOM 668 N N . SER A 1 97 ? 3.866 -6.801 28.279 1.00 30.28 371 SER A N 1
ATOM 669 C CA . SER A 1 97 ? 4.583 -7.464 29.341 1.00 34.15 371 SER A CA 1
ATOM 670 C C . SER A 1 97 ? 4.799 -6.497 30.599 1.00 32.40 371 SER A C 1
ATOM 671 O O . SER A 1 97 ? 4.738 -6.916 31.772 1.00 34.19 371 SER A O 1
ATOM 674 N N . LYS A 1 98 ? 5.085 -5.224 30.371 1.00 28.25 372 LYS A N 1
ATOM 675 C CA . LYS A 1 98 ? 5.159 -4.288 31.448 1.00 28.67 372 LYS A CA 1
ATOM 676 C C . LYS A 1 98 ? 3.866 -4.267 32.234 1.00 25.77 372 LYS A C 1
ATOM 677 O O . LYS A 1 98 ? 3.916 -4.092 33.456 1.00 24.33 372 LYS A O 1
ATOM 680 N N . ILE A 1 99 ? 2.731 -4.378 31.546 1.00 23.21 373 ILE A N 1
ATOM 681 C CA . ILE A 1 99 ? 1.397 -4.358 32.231 1.00 26.90 373 ILE A CA 1
ATOM 682 C C . ILE A 1 99 ? 1.269 -5.564 33.122 1.00 28.61 373 ILE A C 1
ATOM 683 O O . ILE A 1 99 ? 0.774 -5.499 34.258 1.00 28.49 373 ILE A O 1
ATOM 688 N N . TYR A 1 100 ? 1.696 -6.696 32.588 1.00 29.72 374 TYR A N 1
ATOM 689 C CA . TYR A 1 100 ? 1.689 -7.963 33.385 1.00 30.86 374 TYR A CA 1
ATOM 690 C C . TYR A 1 100 ? 2.546 -7.818 34.663 1.00 35.29 374 TYR A C 1
ATOM 691 O O . TYR A 1 100 ? 2.040 -8.157 35.752 1.00 30.62 374 TYR A O 1
ATOM 700 N N . HIS A 1 101 ? 3.757 -7.205 34.597 1.00 29.07 375 HIS A N 1
ATOM 701 C CA . HIS A 1 101 ? 4.549 -7.001 35.786 1.00 33.49 375 HIS A CA 1
ATOM 702 C C . HIS A 1 101 ? 3.917 -6.050 36.829 1.00 30.52 375 HIS A C 1
ATOM 703 O O . HIS A 1 101 ? 4.049 -6.277 37.990 1.00 31.73 375 HIS A O 1
ATOM 710 N N . ILE A 1 102 ? 3.344 -4.920 36.353 1.00 25.27 376 ILE A N 1
ATOM 711 C CA . ILE A 1 102 ? 2.639 -3.957 37.136 1.00 25.58 376 ILE A CA 1
ATOM 712 C C . ILE A 1 102 ? 1.486 -4.639 37.845 1.00 23.59 376 ILE A C 1
ATOM 713 O O . ILE A 1 102 ? 1.323 -4.408 39.078 1.00 23.76 376 ILE A O 1
ATOM 718 N N . GLU A 1 103 ? 0.801 -5.549 37.155 1.00 25.06 377 GLU A N 1
ATOM 719 C CA . GLU A 1 103 ? -0.369 -6.218 37.784 1.00 28.30 377 GLU A CA 1
ATOM 720 C C . GLU A 1 103 ? -0.001 -7.145 38.910 1.00 30.10 377 GLU A C 1
ATOM 721 O O . GLU A 1 103 ? -0.606 -7.209 39.953 1.00 31.27 377 GLU A O 1
ATOM 727 N N .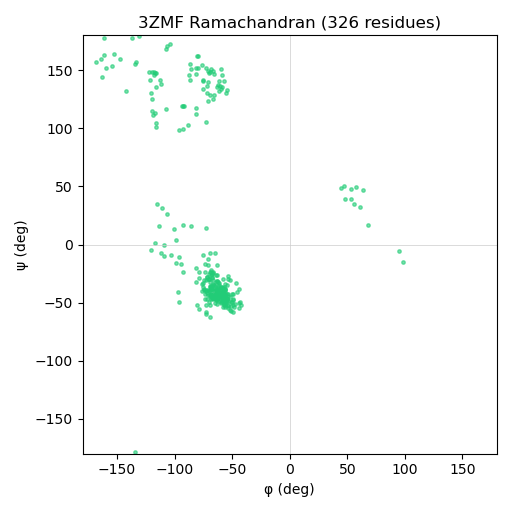 ASN A 1 104 ? 0.990 -7.946 38.613 1.00 31.27 378 ASN A N 1
ATOM 728 C CA . ASN A 1 104 ? 1.791 -8.575 39.661 1.00 35.89 378 ASN A CA 1
ATOM 729 C C . ASN A 1 104 ? 2.270 -7.775 40.884 1.00 30.86 378 ASN A C 1
ATOM 730 O O . ASN A 1 104 ? 2.191 -8.271 42.022 1.00 30.08 378 ASN A O 1
ATOM 735 N N . GLU A 1 105 ? 2.888 -6.602 40.652 1.00 35.35 379 GLU A N 1
ATOM 736 C CA . GLU A 1 105 ? 3.326 -5.761 41.778 1.00 34.03 379 GLU A CA 1
ATOM 737 C C . GLU A 1 105 ? 2.079 -5.291 42.595 1.00 32.52 379 GLU A C 1
ATOM 738 O O . GLU A 1 105 ? 2.050 -5.257 43.865 1.00 31.07 379 GLU A O 1
ATOM 744 N N . ILE A 1 106 ? 1.079 -4.869 41.870 1.00 30.52 380 ILE A N 1
ATOM 745 C CA . ILE A 1 106 ? -0.246 -4.518 42.509 1.00 32.68 380 ILE A CA 1
ATOM 746 C C . ILE A 1 106 ? -0.763 -5.638 43.403 1.00 30.86 380 ILE A C 1
ATOM 747 O O . ILE A 1 106 ? -1.124 -5.398 44.611 1.00 33.98 380 ILE A O 1
ATOM 752 N N . ALA A 1 107 ? -0.901 -6.796 42.825 1.00 33.32 381 ALA A N 1
ATOM 753 C CA . ALA A 1 107 ? -1.266 -7.966 43.642 1.00 35.84 381 ALA A CA 1
ATOM 754 C C . ALA A 1 107 ? -0.425 -8.170 44.924 1.00 34.33 381 ALA A C 1
ATOM 755 O O . ALA A 1 107 ? -0.961 -8.406 46.006 1.00 37.77 381 ALA A O 1
ATOM 757 N N . ARG A 1 108 ? 0.891 -8.077 44.824 1.00 35.37 382 ARG A N 1
ATOM 758 C CA . ARG A 1 108 ? 1.777 -8.230 45.946 1.00 37.28 382 ARG A CA 1
ATOM 759 C C . ARG A 1 108 ? 1.431 -7.203 47.016 1.00 38.77 382 ARG A C 1
ATOM 760 O O . ARG A 1 108 ? 1.234 -7.542 48.205 1.00 34.69 382 ARG A O 1
ATOM 768 N N . ILE A 1 109 ? 1.404 -5.921 46.605 1.00 38.12 383 ILE A N 1
ATOM 769 C CA . ILE A 1 109 ? 1.038 -4.866 47.516 1.00 36.16 383 ILE A CA 1
ATOM 770 C C . ILE A 1 109 ? -0.246 -5.179 48.249 1.00 35.73 383 ILE A C 1
ATOM 771 O O . ILE A 1 109 ? -0.309 -5.105 49.490 1.00 41.08 383 ILE A O 1
ATOM 776 N N . LYS A 1 110 ? -1.297 -5.401 47.473 1.00 36.38 384 LYS A N 1
ATOM 777 C CA . LYS A 1 110 ? -2.569 -5.841 48.029 1.00 43.41 384 LYS A CA 1
ATOM 778 C C . LYS A 1 110 ? -2.432 -6.918 49.116 1.00 49.70 384 LYS A C 1
ATOM 779 O O . LYS A 1 110 ? -2.877 -6.724 50.251 1.00 49.37 384 LYS A O 1
ATOM 785 N N . LYS A 1 111 ? -1.718 -7.994 48.833 1.00 50.02 385 LYS A N 1
ATOM 786 C CA . LYS A 1 111 ? -1.640 -9.116 49.785 1.00 61.20 385 LYS A CA 1
ATOM 787 C C . LYS A 1 111 ? -0.732 -8.840 50.989 1.00 61.14 385 LYS A C 1
ATOM 788 O O . LYS A 1 111 ? -0.696 -9.637 51.911 1.00 66.71 385 LYS A O 1
ATOM 794 N N . LEU A 1 112 ? 0.008 -7.730 50.960 1.00 64.85 386 LEU A N 1
ATOM 795 C CA . LEU A 1 112 ? 0.868 -7.333 52.071 1.00 58.78 386 LEU A CA 1
ATOM 796 C C . LEU A 1 112 ? 0.209 -6.286 52.964 1.00 64.71 386 LEU A C 1
ATOM 797 O O . LEU A 1 112 ? 0.672 -6.065 54.089 1.00 63.17 386 LEU A O 1
ATOM 799 N N . ILE A 1 113 ? -0.859 -5.638 52.489 1.00 53.42 387 ILE A N 1
ATOM 800 C CA . ILE A 1 113 ? -1.518 -4.594 53.286 1.00 61.92 387 ILE A CA 1
ATOM 801 C C . ILE A 1 113 ? -2.770 -5.154 53.969 1.00 61.67 387 ILE A C 1
ATOM 802 O O . ILE A 1 113 ? -3.348 -6.135 53.493 1.00 71.76 387 ILE A O 1
ATOM 808 N N . GLN B 1 3 ? -16.644 18.874 -52.956 1.00 75.31 277 GLN B N 1
ATOM 809 C CA . GLN B 1 3 ? -17.231 19.598 -51.789 1.00 81.50 277 GLN B CA 1
ATOM 810 C C . GLN B 1 3 ? -17.888 18.641 -50.796 1.00 83.83 277 GLN B C 1
ATOM 811 O O . GLN B 1 3 ? -17.545 18.662 -49.615 1.00 87.25 277 GLN B O 1
ATOM 813 N N . ILE B 1 4 ? -18.811 17.798 -51.269 1.00 82.33 278 ILE B N 1
ATOM 814 C CA . ILE B 1 4 ? -19.649 16.990 -50.356 1.00 84.23 278 ILE B CA 1
ATOM 815 C C . ILE B 1 4 ? -18.929 15.806 -49.710 1.00 82.59 278 ILE B C 1
ATOM 816 O O . ILE B 1 4 ? -19.222 15.505 -48.559 1.00 83.31 278 ILE B O 1
ATOM 821 N N . GLU B 1 5 ? -18.023 15.125 -50.420 1.00 77.28 279 GLU B N 1
ATOM 822 C CA . GLU B 1 5 ? -17.215 14.062 -49.779 1.00 84.24 279 GLU B CA 1
ATOM 823 C C . GLU B 1 5 ? -16.245 14.654 -48.728 1.00 83.83 279 GLU B C 1
ATOM 824 O O . GLU B 1 5 ? -15.842 13.974 -47.779 1.00 87.31 279 GLU B O 1
ATOM 830 N N . ASP B 1 6 ? -15.894 15.927 -48.899 1.00 87.64 280 ASP B N 1
ATOM 831 C CA . ASP B 1 6 ? -15.121 16.664 -47.899 1.00 90.02 280 ASP B CA 1
ATOM 832 C C . ASP B 1 6 ? -15.971 17.151 -46.699 1.00 86.42 280 ASP B C 1
ATOM 833 O O . ASP B 1 6 ? -15.441 17.300 -45.595 1.00 84.04 280 ASP B O 1
ATOM 838 N N . LYS B 1 7 ? -17.266 17.410 -46.917 1.00 81.09 281 LYS B N 1
ATOM 839 C CA . LYS B 1 7 ? -18.206 17.648 -45.809 1.00 76.84 281 LYS B CA 1
ATOM 840 C C . LYS B 1 7 ? -18.449 16.379 -45.003 1.00 77.89 281 LYS B C 1
ATOM 841 O O . LYS B 1 7 ? -18.547 16.433 -43.771 1.00 76.24 281 LYS B O 1
ATOM 844 N N . ILE B 1 8 ? -18.543 15.247 -45.702 1.00 73.74 282 ILE B N 1
ATOM 845 C CA . ILE B 1 8 ? -18.699 13.941 -45.067 1.00 78.08 282 ILE B CA 1
ATOM 846 C C . ILE B 1 8 ? -17.521 13.654 -44.127 1.00 80.89 282 ILE B C 1
ATOM 847 O O . ILE B 1 8 ? -17.703 13.077 -43.041 1.00 76.81 282 ILE B O 1
ATOM 852 N N . GLU B 1 9 ? -16.326 14.077 -44.531 1.00 83.65 283 GLU B N 1
ATOM 853 C CA . GLU B 1 9 ? -15.142 13.955 -43.684 1.00 84.67 283 GLU B CA 1
ATOM 854 C C . GLU B 1 9 ? -15.251 14.791 -42.392 1.00 84.40 283 GLU B C 1
ATOM 855 O O . GLU B 1 9 ? -14.983 14.285 -41.301 1.00 78.41 283 GLU B O 1
ATOM 861 N N . GLU B 1 10 ? -15.651 16.059 -42.520 1.00 86.76 284 GLU B N 1
ATOM 862 C CA . GLU B 1 10 ? -15.912 16.919 -41.351 1.00 84.91 284 GLU B CA 1
ATOM 863 C C . GLU B 1 10 ? -16.847 16.203 -40.373 1.00 76.89 284 GLU B C 1
ATOM 864 O O . GLU B 1 10 ? -16.518 16.013 -39.205 1.00 69.05 284 GLU B O 1
ATOM 870 N N . ILE B 1 11 ? -18.013 15.815 -40.884 1.00 73.60 285 ILE B N 1
ATOM 871 C CA . ILE B 1 11 ? -19.050 15.110 -40.114 1.00 69.22 285 ILE B CA 1
ATOM 872 C C . ILE B 1 11 ? -18.527 13.817 -39.481 1.00 68.10 285 ILE B C 1
ATOM 873 O O . ILE B 1 11 ? -18.648 13.638 -38.265 1.00 68.33 285 ILE B O 1
ATOM 878 N N . LEU B 1 12 ? -17.942 12.934 -40.288 1.00 63.56 286 LEU B N 1
ATOM 879 C CA . LEU B 1 12 ? -17.385 11.667 -39.781 1.00 67.40 286 LEU B CA 1
ATOM 880 C C . LEU B 1 12 ? -16.230 11.864 -38.786 1.00 68.91 286 LEU B C 1
ATOM 881 O O . LEU B 1 12 ? -16.003 10.998 -37.951 1.00 70.82 286 LEU B O 1
ATOM 886 N N . SER B 1 13 ? -15.513 12.986 -38.869 1.00 71.17 287 SER B N 1
ATOM 887 C CA . SER B 1 13 ? -14.524 13.342 -37.841 1.00 77.66 287 SER B CA 1
ATOM 888 C C . SER B 1 13 ? -15.201 13.796 -36.532 1.00 80.26 287 SER B C 1
ATOM 889 O O . SER B 1 13 ? -14.880 13.302 -35.435 1.00 78.81 287 SER B O 1
ATOM 892 N N . LYS B 1 14 ? -16.117 14.755 -36.662 1.00 72.42 288 LYS B N 1
ATOM 893 C CA . LYS B 1 14 ? -16.803 15.364 -35.525 1.00 66.36 288 LYS B CA 1
ATOM 894 C C . LYS B 1 14 ? -17.667 14.343 -34.740 1.00 67.79 288 LYS B C 1
ATOM 895 O O . LYS B 1 14 ? -17.807 14.474 -33.534 1.00 68.75 288 LYS B O 1
ATOM 898 N N . ILE B 1 15 ? -18.221 13.337 -35.421 1.00 61.32 289 ILE B N 1
ATOM 899 C CA . ILE B 1 15 ? -18.889 12.195 -34.773 1.00 62.90 289 ILE B CA 1
ATOM 900 C C . ILE B 1 15 ? -17.904 11.257 -34.010 1.00 66.75 289 ILE B C 1
ATOM 901 O O . ILE B 1 15 ? -18.259 10.689 -32.975 1.00 57.41 289 ILE B O 1
ATOM 906 N N . TYR B 1 16 ? -16.700 11.055 -34.552 1.00 70.74 290 TYR B N 1
ATOM 907 C CA . TYR B 1 16 ? -15.642 10.318 -33.844 1.00 72.08 290 TYR B CA 1
ATOM 908 C C . TYR B 1 16 ? -15.359 10.981 -32.491 1.00 72.28 290 TYR B C 1
ATOM 909 O O . TYR B 1 16 ? -15.190 10.296 -31.487 1.00 78.34 290 TYR B O 1
ATOM 918 N N . HIS B 1 17 ? -15.315 12.308 -32.473 1.00 66.52 291 HIS B N 1
ATOM 919 C CA . HIS B 1 17 ? -14.979 13.071 -31.268 1.00 73.60 291 HIS B CA 1
ATOM 920 C C . HIS B 1 17 ? -16.141 13.132 -30.229 1.00 69.46 291 HIS B C 1
ATOM 921 O O . HIS B 1 17 ? -15.924 13.154 -28.997 1.00 62.91 291 HIS B O 1
ATOM 928 N N . ILE B 1 18 ? -17.369 13.156 -30.730 1.00 64.00 292 ILE B N 1
ATOM 929 C CA . ILE B 1 18 ? -18.539 13.135 -29.874 1.00 60.30 292 ILE B CA 1
ATOM 930 C C . ILE B 1 18 ? -18.643 11.744 -29.246 1.00 62.46 292 ILE B C 1
ATOM 931 O O . ILE B 1 18 ? -18.994 11.613 -28.052 1.00 57.55 292 ILE B O 1
ATOM 936 N N . GLU B 1 19 ? -18.350 10.716 -30.049 1.00 61.05 293 GLU B N 1
ATOM 937 C CA . GLU B 1 19 ? -18.456 9.320 -29.597 1.00 63.31 293 GLU B CA 1
ATOM 938 C C . GLU B 1 19 ? -17.559 9.084 -28.374 1.00 65.95 293 GLU B C 1
ATOM 939 O O . GLU B 1 19 ? -17.941 8.424 -27.401 1.00 66.74 293 GLU B O 1
ATOM 941 N N . ASN B 1 20 ? -16.365 9.651 -28.423 1.00 65.90 294 ASN B N 1
ATOM 942 C CA . ASN B 1 20 ? -15.416 9.537 -27.305 1.00 71.31 294 ASN B CA 1
ATOM 943 C C . ASN B 1 20 ? -15.871 10.359 -26.094 1.00 69.98 294 ASN B C 1
ATOM 944 O O . ASN B 1 20 ? -15.745 9.917 -24.922 1.00 59.81 294 ASN B O 1
ATOM 949 N N . GLU B 1 21 ? -16.412 11.545 -26.382 1.00 56.91 295 GLU B N 1
ATOM 950 C CA . GLU B 1 21 ? -16.807 12.449 -25.318 1.00 58.50 295 GLU B CA 1
ATOM 951 C C . GLU B 1 21 ? -17.933 11.814 -24.535 1.00 52.71 295 GLU B C 1
ATOM 952 O O . GLU B 1 21 ? -17.906 11.802 -23.306 1.00 58.12 295 GLU B O 1
ATOM 958 N N . ILE B 1 22 ? -18.906 11.276 -25.263 1.00 48.33 296 ILE B N 1
ATOM 959 C CA . ILE B 1 22 ? -19.989 10.495 -24.688 1.00 51.46 296 ILE B CA 1
ATOM 960 C C . ILE B 1 22 ? -19.435 9.319 -23.888 1.00 52.18 296 ILE B C 1
ATOM 961 O O . ILE B 1 22 ? -19.908 9.057 -22.787 1.00 53.41 296 ILE B O 1
ATOM 966 N N . ALA B 1 23 ? -18.427 8.614 -24.417 1.00 57.59 297 ALA B N 1
ATOM 967 C CA . ALA B 1 23 ? -17.771 7.558 -23.615 1.00 58.78 297 ALA B CA 1
ATOM 968 C C . ALA B 1 23 ? -17.190 8.129 -22.311 1.00 58.64 297 ALA B C 1
ATOM 969 O O . ALA B 1 23 ? -17.355 7.517 -21.235 1.00 58.91 297 ALA B O 1
ATOM 971 N N . ARG B 1 24 ? -16.538 9.296 -22.390 1.00 57.09 298 ARG B N 1
ATOM 972 C CA . ARG B 1 24 ? -15.846 9.884 -21.219 1.00 56.83 298 ARG B CA 1
ATOM 973 C C . ARG B 1 24 ? -16.842 10.337 -20.142 1.00 54.02 298 ARG B C 1
ATOM 974 O O . ARG B 1 24 ? -16.644 10.122 -18.948 1.00 55.93 298 ARG B O 1
ATOM 976 N N . ILE B 1 25 ? -17.925 10.957 -20.587 1.00 56.93 299 ILE B N 1
ATOM 977 C CA . ILE B 1 25 ? -19.026 11.363 -19.701 1.00 47.77 299 ILE B CA 1
ATOM 978 C C . ILE B 1 25 ? -19.655 10.170 -18.988 1.00 45.76 299 ILE B C 1
ATOM 979 O O . ILE B 1 25 ? -19.925 10.240 -17.766 1.00 48.70 299 ILE B O 1
ATOM 984 N N . LYS B 1 26 ? -19.889 9.073 -19.714 1.00 47.71 300 LYS B N 1
ATOM 985 C CA . LYS B 1 26 ? -20.366 7.832 -19.084 1.00 52.07 300 LYS B CA 1
ATOM 986 C C . LYS B 1 26 ? -19.399 7.468 -17.921 1.00 56.98 300 LYS B C 1
ATOM 987 O O . LYS B 1 26 ? -19.850 7.102 -16.838 1.00 54.89 300 LYS B O 1
ATOM 991 N N . LYS B 1 27 ? -18.084 7.591 -18.137 1.00 56.19 301 LYS B N 1
ATOM 992 C CA . LYS B 1 27 ? -17.079 7.244 -17.098 1.00 55.45 301 LYS B CA 1
ATOM 993 C C . LYS B 1 27 ? -17.191 8.176 -15.880 1.00 54.73 301 LYS B C 1
ATOM 994 O O . LYS B 1 27 ? -17.193 7.732 -14.696 1.00 51.33 301 LYS B O 1
ATOM 996 N N . LEU B 1 28 ? -17.332 9.462 -16.181 1.00 53.28 302 LEU B N 1
ATOM 997 C CA . LEU B 1 28 ? -17.367 10.502 -15.168 1.00 56.59 302 LEU B CA 1
ATOM 998 C C . LEU B 1 28 ? -18.671 10.389 -14.346 1.00 53.77 302 LEU B C 1
ATOM 999 O O . LEU B 1 28 ? -18.647 10.463 -13.121 1.00 59.82 302 LEU B O 1
ATOM 1004 N N . ILE B 1 29 ? -19.808 10.161 -15.000 1.00 51.75 303 ILE B N 1
ATOM 1005 C CA . ILE B 1 29 ? -21.057 9.852 -14.278 1.00 44.33 303 ILE B CA 1
ATOM 1006 C C . ILE B 1 29 ? -20.892 8.635 -13.299 1.00 43.45 303 ILE B C 1
ATOM 1007 O O . ILE B 1 29 ? -21.279 8.696 -12.135 1.00 43.72 303 ILE B O 1
ATOM 1012 N N . THR B 1 30 ? -20.282 7.531 -13.747 1.00 44.93 304 THR B N 1
ATOM 1013 C CA . THR B 1 30 ? -20.045 6.337 -12.847 1.00 40.52 304 THR B CA 1
ATOM 1014 C C . THR B 1 30 ? -19.235 6.716 -11.602 1.00 40.10 304 THR B C 1
ATOM 1015 O O . THR B 1 30 ? -19.504 6.250 -10.499 1.00 40.11 304 THR B O 1
ATOM 1019 N N . ASN B 1 31 ? -18.290 7.614 -11.798 1.00 39.79 305 ASN B N 1
ATOM 1020 C CA . ASN B 1 31 ? -17.409 8.078 -10.740 1.00 46.58 305 ASN B CA 1
ATOM 1021 C C . ASN B 1 31 ? -18.081 9.014 -9.759 1.00 41.73 305 ASN B C 1
ATOM 1022 O O . ASN B 1 31 ? -17.750 9.030 -8.585 1.00 48.43 305 ASN B O 1
ATOM 1027 N N . THR B 1 32 ? -18.942 9.877 -10.272 1.00 38.58 306 THR B N 1
ATOM 1028 C CA . THR B 1 32 ? -19.680 10.770 -9.404 1.00 34.62 306 THR B CA 1
ATOM 1029 C C . THR B 1 32 ? -20.640 9.903 -8.582 1.00 29.80 306 THR B C 1
ATOM 1030 O O . THR B 1 32 ? -20.790 10.150 -7.378 1.00 30.52 306 THR B O 1
ATOM 1034 N N . GLU B 1 33 ? -21.187 8.890 -9.232 1.00 32.91 307 GLU B N 1
ATOM 1035 C CA . GLU B 1 33 ? -22.150 7.967 -8.627 1.00 33.21 307 GLU B CA 1
ATOM 1036 C C . GLU B 1 33 ? -21.499 7.257 -7.429 1.00 30.04 307 GLU B C 1
ATOM 1037 O O . GLU B 1 33 ? -22.000 7.218 -6.279 1.00 27.74 307 GLU B O 1
ATOM 1043 N N . ALA B 1 34 ? -20.296 6.788 -7.704 1.00 36.12 308 ALA B N 1
ATOM 1044 C CA . ALA B 1 34 ? -19.453 6.095 -6.706 1.00 33.05 308 ALA B CA 1
ATOM 1045 C C . ALA B 1 34 ? -19.131 6.993 -5.526 1.00 34.35 308 ALA B C 1
ATOM 1046 O O . ALA B 1 34 ? -19.159 6.560 -4.369 1.00 34.66 308 ALA B O 1
ATOM 1048 N N . SER B 1 35 ? -18.795 8.243 -5.841 1.00 29.49 309 SER B N 1
ATOM 1049 C CA . SER B 1 35 ? -18.453 9.225 -4.866 1.00 29.56 309 SER B CA 1
ATOM 1050 C C . SER B 1 35 ? -19.609 9.555 -3.914 1.00 26.82 309 SER B C 1
ATOM 1051 O O . SER B 1 35 ? -19.412 9.627 -2.663 1.00 25.43 309 SER B O 1
ATOM 1054 N N . VAL B 1 36 ? -20.815 9.672 -4.497 1.00 26.08 310 VAL B N 1
ATOM 1055 C CA . VAL B 1 36 ? -22.056 9.706 -3.729 1.00 26.46 310 VAL B CA 1
ATOM 1056 C C . VAL B 1 36 ? -22.252 8.446 -2.794 1.00 27.12 310 VAL B C 1
ATOM 1057 O O . VAL B 1 36 ? -22.575 8.535 -1.592 1.00 23.08 310 VAL B O 1
ATOM 1061 N N . ALA B 1 37 ? -22.120 7.275 -3.376 1.00 27.78 311 ALA B N 1
ATOM 1062 C CA . ALA B 1 37 ? -22.048 6.065 -2.566 1.00 27.98 311 ALA B CA 1
ATOM 1063 C C . ALA B 1 37 ? -21.133 6.062 -1.404 1.00 24.92 311 ALA B C 1
ATOM 1064 O O . ALA B 1 37 ? -21.505 5.694 -0.308 1.00 23.79 311 ALA B O 1
ATOM 1066 N N . GLY B 1 38 ? -19.852 6.439 -1.630 1.00 25.86 312 GLY B N 1
ATOM 1067 C CA . GLY B 1 38 ? -18.870 6.405 -0.545 1.00 24.06 312 GLY B CA 1
ATOM 1068 C C . GLY B 1 38 ? -19.279 7.376 0.526 1.00 22.20 312 GLY B C 1
ATOM 1069 O O . GLY B 1 38 ? -19.127 7.063 1.726 1.00 24.75 312 GLY B O 1
ATOM 1070 N N . LEU B 1 39 ? -19.744 8.584 0.112 1.00 28.00 313 LEU B N 1
ATOM 1071 C CA . LEU B 1 39 ? -20.200 9.603 1.088 1.00 27.25 313 LEU B CA 1
ATOM 1072 C C . LEU B 1 3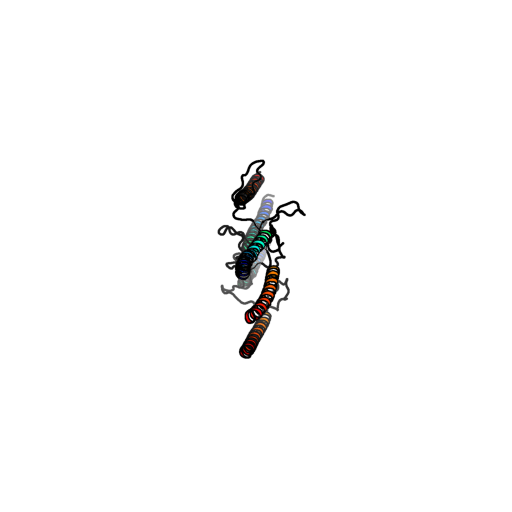9 ? -21.370 9.076 1.974 1.00 24.95 313 LEU B C 1
ATOM 1073 O O . LEU B 1 39 ? -21.382 9.147 3.256 1.00 26.07 313 LEU B O 1
ATOM 1078 N N . ALA B 1 40 ? -22.263 8.402 1.315 1.00 27.75 314 ALA B N 1
ATOM 1079 C CA . ALA B 1 40 ? -23.363 7.701 2.012 1.00 29.28 314 ALA B CA 1
ATOM 1080 C C . ALA B 1 40 ? -22.820 6.726 3.073 1.00 28.51 314 ALA B C 1
ATOM 1081 O O . ALA B 1 40 ? -23.347 6.698 4.194 1.00 30.50 314 ALA B O 1
ATOM 1083 N N . GLU B 1 41 ? -21.805 5.921 2.701 1.00 25.20 315 GLU B N 1
ATOM 1084 C CA . GLU B 1 41 ? -21.251 4.944 3.675 1.00 24.68 315 GLU B CA 1
ATOM 1085 C C . GLU B 1 41 ? -20.536 5.589 4.875 1.00 23.72 315 GLU B C 1
ATOM 1086 O O . GLU B 1 41 ? -20.599 5.061 5.967 1.00 23.69 315 GLU B O 1
ATOM 1092 N N . ASP B 1 42 ? -19.933 6.799 4.652 1.00 23.52 316 ASP B N 1
ATOM 1093 C CA . ASP B 1 42 ? -19.119 7.475 5.672 1.00 24.28 316 ASP B CA 1
ATOM 1094 C C . ASP B 1 42 ? -19.849 8.668 6.378 1.00 22.95 316 ASP B C 1
ATOM 1095 O O . ASP B 1 42 ? -19.510 9.033 7.463 1.00 22.76 316 ASP B O 1
ATOM 1100 N N . ALA B 1 43 ? -21.015 9.068 5.897 1.00 23.74 317 ALA B N 1
ATOM 1101 C CA . ALA B 1 43 ? -21.662 10.181 6.583 1.00 27.54 317 ALA B CA 1
ATOM 1102 C C . ALA B 1 43 ? -22.433 9.603 7.7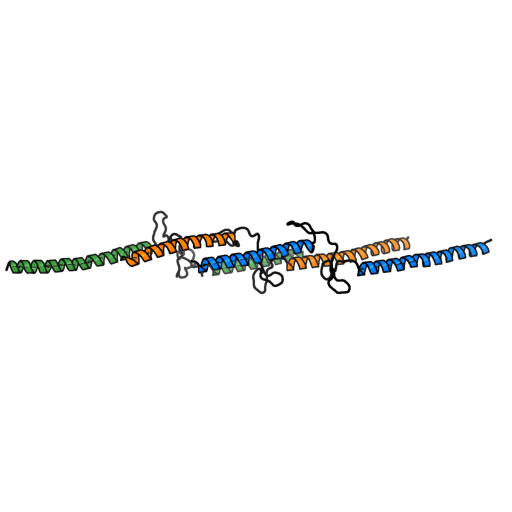07 1.00 27.00 317 ALA B C 1
ATOM 1103 O O . ALA B 1 43 ? -22.868 8.499 7.581 1.00 30.57 317 ALA B O 1
ATOM 1105 N N . LEU B 1 44 ? -22.601 10.402 8.794 1.00 20.48 318 LEU B N 1
ATOM 1106 C CA . LEU B 1 44 ? -23.529 10.119 9.859 1.00 17.61 318 LEU B CA 1
ATOM 1107 C C . LEU B 1 44 ? -24.936 10.354 9.390 1.00 21.77 318 LEU B C 1
ATOM 1108 O O . LEU B 1 44 ? -25.312 11.520 9.269 1.00 19.43 318 LEU B O 1
ATOM 1113 N N . LEU B 1 45 ? -25.712 9.315 9.123 1.00 17.04 319 LEU B N 1
ATOM 1114 C CA . LEU B 1 45 ? -27.028 9.580 8.395 1.00 19.20 319 LEU B CA 1
ATOM 1115 C C . LEU B 1 45 ? -28.257 9.192 9.249 1.00 16.23 319 LEU B C 1
ATOM 1116 O O . LEU B 1 45 ? -28.207 8.434 10.247 1.00 16.94 319 LEU B O 1
ATOM 1121 N N . TRP B 1 46 ? -29.309 9.994 8.990 1.00 15.83 320 TRP B N 1
ATOM 1122 C CA . TRP B 1 46 ? -30.603 9.664 9.472 1.00 15.69 320 TRP B CA 1
ATOM 1123 C C . TRP B 1 46 ? -30.986 8.301 9.051 1.00 14.18 320 TRP B C 1
ATOM 1124 O O . TRP B 1 46 ? -30.789 7.926 7.907 1.00 18.31 320 TRP B O 1
ATOM 1135 N N . ASP B 1 47 ? -31.490 7.512 9.969 1.00 16.70 321 ASP B N 1
ATOM 1136 C CA . ASP B 1 47 ? -31.995 6.101 9.714 1.00 16.63 321 ASP B CA 1
ATOM 1137 C C . ASP B 1 47 ? -33.498 6.036 9.991 1.00 18.39 321 ASP B C 1
ATOM 1138 O O . ASP B 1 47 ? -33.962 6.105 11.164 1.00 19.32 321 ASP B O 1
ATOM 1143 N N . GLU B 1 48 ? -34.226 6.067 8.925 1.00 21.51 322 GLU B N 1
ATOM 1144 C CA . GLU B 1 48 ? -35.715 6.197 8.993 1.00 24.74 322 GLU B CA 1
ATOM 1145 C C . GLU B 1 48 ? -36.318 4.983 9.712 1.00 27.97 322 GLU B C 1
ATOM 1146 O O . GLU B 1 48 ? -37.394 5.086 10.225 1.00 26.67 322 GLU B O 1
ATOM 1152 N N . SER B 1 49 ? -35.608 3.848 9.858 1.00 23.92 323 SER B N 1
ATOM 1153 C CA . SER B 1 49 ? -36.270 2.655 10.498 1.00 24.65 323 SER B CA 1
ATOM 1154 C C . SER B 1 49 ? -36.208 2.848 11.999 1.00 25.56 323 SER B C 1
ATOM 1155 O O . SER B 1 49 ? -36.987 2.339 12.709 1.00 25.38 323 SER B O 1
ATOM 1158 N N . ILE B 1 50 ? -35.310 3.694 12.521 1.00 20.62 324 ILE B N 1
ATOM 1159 C CA . ILE B 1 50 ? -35.149 3.869 13.974 1.00 22.26 324 ILE B CA 1
ATOM 1160 C C . ILE B 1 50 ? -35.507 5.356 14.390 1.00 23.35 324 ILE B C 1
ATOM 1161 O O . ILE B 1 50 ? -35.618 5.717 15.561 1.00 24.98 324 ILE B O 1
ATOM 1166 N N . SER B 1 51 ? -35.906 6.155 13.414 1.00 24.10 325 SER B N 1
ATOM 1167 C CA . SER B 1 51 ? -36.298 7.533 13.668 1.00 22.08 325 SER B CA 1
ATOM 1168 C C . SER B 1 51 ? -35.238 8.391 14.446 1.00 21.99 325 SER B C 1
ATOM 1169 O O . SER B 1 51 ? -35.586 9.069 15.422 1.00 20.74 325 SER B O 1
ATOM 1172 N N . ALA B 1 52 ? -33.995 8.305 13.991 1.00 19.32 326 ALA B N 1
ATOM 1173 C CA . ALA B 1 52 ? -32.901 9.004 14.690 1.00 18.35 326 ALA B CA 1
ATOM 1174 C C . ALA B 1 52 ? -31.638 8.972 13.805 1.00 16.59 326 ALA B C 1
ATOM 1175 O O . ALA B 1 52 ? -31.485 8.171 12.863 1.00 17.07 326 ALA B O 1
ATOM 1177 N N . PHE B 1 53 ? -30.727 9.930 14.044 1.00 15.82 327 PHE B N 1
ATOM 1178 C CA . PHE B 1 53 ? -29.464 9.851 13.381 1.00 15.28 327 PHE B CA 1
ATOM 1179 C C . PHE B 1 53 ? -28.809 8.588 13.953 1.00 16.17 327 PHE B C 1
ATOM 1180 O O . PHE B 1 53 ? -28.990 8.315 15.197 1.00 16.88 327 PHE B O 1
ATOM 1188 N N . SER B 1 54 ? -28.052 7.944 13.091 1.00 15.58 328 SER B N 1
ATOM 1189 C CA . SER B 1 54 ? -27.365 6.625 13.487 1.00 17.39 328 SER B CA 1
ATOM 1190 C C . SER B 1 54 ? -25.748 6.770 13.386 1.00 13.49 328 SER B C 1
ATOM 1191 O O . SER B 1 54 ? -25.179 6.909 12.273 1.00 14.63 328 SER B O 1
ATOM 1194 N N . ALA B 1 55 ? -25.144 6.745 14.545 1.00 14.46 329 ALA B N 1
ATOM 1195 C CA . ALA B 1 55 ? -23.617 6.532 14.675 1.00 15.87 329 ALA B CA 1
ATOM 1196 C C . ALA B 1 55 ? -23.107 5.088 14.384 1.00 17.19 329 ALA B C 1
ATOM 1197 O O . ALA B 1 55 ? -21.952 4.726 14.678 1.00 19.03 329 ALA B O 1
ATOM 1199 N N . SER B 1 56 ? -23.889 4.223 13.793 1.00 19.14 330 SER B N 1
ATOM 1200 C CA . SER B 1 56 ? -23.436 2.972 13.175 1.00 20.94 330 SER B CA 1
ATOM 1201 C C . SER B 1 56 ? -22.661 3.169 11.890 1.00 21.79 330 SER B C 1
ATOM 1202 O O . SER B 1 56 ? -23.040 3.900 10.967 1.00 23.13 330 SER B O 1
ATOM 1205 N N . HIS B 1 57 ? -21.409 2.646 11.835 1.00 19.31 331 HIS B N 1
ATOM 1206 C CA . HIS B 1 57 ? -20.633 2.738 10.650 1.00 19.96 331 HIS B CA 1
ATOM 1207 C C . HIS B 1 57 ? -20.257 1.331 10.105 1.00 21.60 331 HIS B C 1
ATOM 1208 O O . HIS B 1 57 ? -19.722 0.546 10.942 1.00 20.11 331 HIS B O 1
ATOM 1215 N N . THR B 1 58 ? -20.767 0.994 8.922 1.00 22.58 332 THR B N 1
ATOM 1216 C CA . THR B 1 58 ? -20.562 -0.269 8.215 1.00 22.73 332 THR B CA 1
ATOM 1217 C C . THR B 1 58 ? -20.795 -1.457 9.260 1.00 22.68 332 THR B C 1
ATOM 1218 O O . THR B 1 58 ? -19.871 -2.233 9.533 1.00 21.64 332 THR B O 1
ATOM 1222 N N . GLY B 1 59 ? -21.930 -1.391 9.967 1.00 21.34 333 GLY B N 1
ATOM 1223 C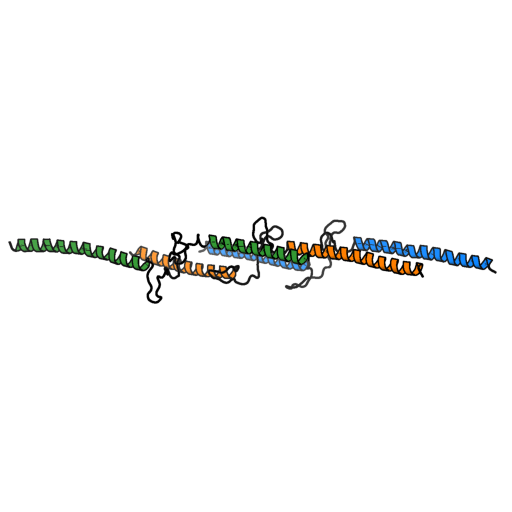 CA . GLY B 1 59 ? -22.460 -2.360 10.846 1.00 23.35 333 GLY B CA 1
ATOM 1224 C C . GLY B 1 59 ? -22.239 -2.196 12.310 1.00 24.47 333 GLY B C 1
ATOM 1225 O O . GLY B 1 59 ? -22.850 -2.915 13.055 1.00 20.32 333 GLY B O 1
ATOM 1226 N N . ASN B 1 60 ? -21.271 -1.305 12.764 1.00 18.07 334 ASN B N 1
ATOM 1227 C CA . ASN B 1 60 ? -20.909 -1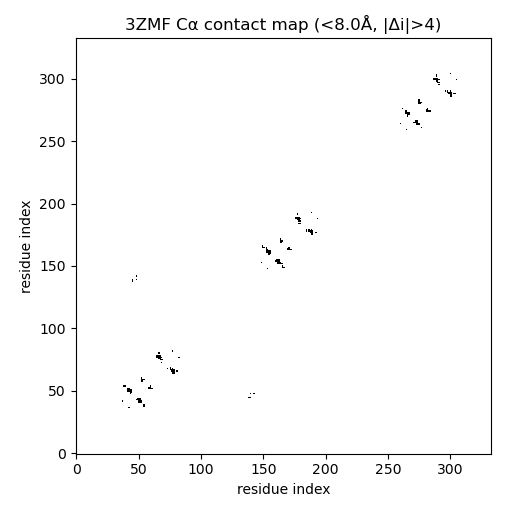.130 14.161 1.00 20.92 334 ASN B CA 1
ATOM 1228 C C . ASN B 1 60 ? -21.268 0.227 14.824 1.00 16.81 334 ASN B C 1
ATOM 1229 O O . ASN B 1 60 ? -20.921 1.311 14.187 1.00 17.67 334 ASN B O 1
ATOM 1234 N N . ALA B 1 61 ? -21.702 0.163 16.119 1.00 16.83 335 ALA B N 1
ATOM 1235 C CA . ALA B 1 61 ? -21.886 1.341 16.910 1.00 17.70 335 ALA B CA 1
ATOM 1236 C C . ALA B 1 61 ? -20.532 1.967 16.991 1.00 18.26 335 ALA B C 1
ATOM 1237 O O . ALA B 1 61 ? -19.550 1.296 17.303 1.00 14.90 335 ALA B O 1
ATOM 1239 N N . SER B 1 62 ? -20.455 3.301 16.913 1.00 14.05 336 SER B N 1
ATOM 1240 C CA . SER B 1 62 ? -19.089 3.891 16.752 1.00 16.19 336 SER B CA 1
ATOM 1241 C C . SER B 1 62 ? -19.143 5.238 17.493 1.00 15.52 336 SER B C 1
ATOM 1242 O O . SER B 1 62 ? -20.203 5.751 17.960 1.00 13.94 336 SER B O 1
ATOM 1245 N N . LYS B 1 63 ? -17.969 5.706 17.818 1.00 15.87 337 LYS B N 1
ATOM 1246 C CA . LYS B 1 63 ? -17.812 6.916 18.615 1.00 16.69 337 LYS B CA 1
ATOM 1247 C C . LYS B 1 63 ? -17.966 8.174 17.745 1.00 14.89 337 LYS B C 1
ATOM 1248 O O . LYS B 1 63 ? -17.826 8.137 16.480 1.00 15.99 337 LYS B O 1
ATOM 1254 N N . ILE B 1 64 ? -18.217 9.319 18.379 1.00 13.88 338 ILE B N 1
ATOM 1255 C CA . ILE B 1 64 ? -18.074 10.638 17.760 1.00 14.20 338 ILE B CA 1
ATOM 1256 C C . ILE B 1 64 ? -16.947 11.257 18.608 1.00 12.15 338 ILE B C 1
ATOM 1257 O O . ILE B 1 64 ? -16.975 11.214 19.834 1.00 14.58 338 ILE B O 1
ATOM 1262 N N . THR B 1 65 ? -16.014 11.885 17.920 1.00 12.75 339 THR B N 1
ATOM 1263 C CA . THR B 1 65 ? -14.967 12.533 18.521 1.00 14.44 339 THR B CA 1
ATOM 1264 C C . THR B 1 65 ? -14.626 13.910 17.913 1.00 13.33 339 THR B C 1
ATOM 1265 O O . THR B 1 65 ? -15.211 14.341 16.926 1.00 19.13 339 THR B O 1
ATOM 1269 N N . ASN B 1 66 ? -13.653 14.594 18.497 1.00 15.51 340 ASN B N 1
ATOM 1270 C CA . ASN B 1 66 ? -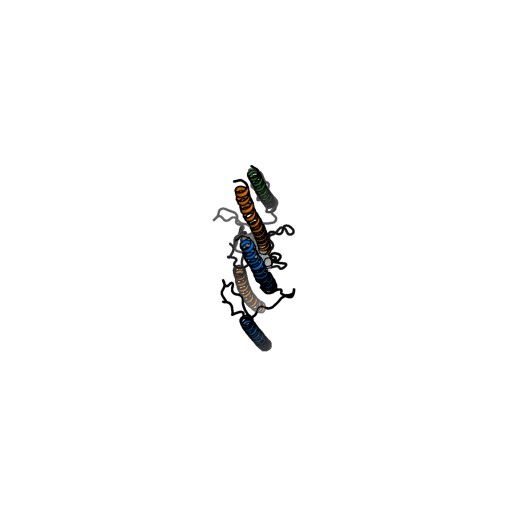13.449 16.066 18.123 1.00 13.29 340 ASN B CA 1
ATOM 1271 C C . ASN B 1 66 ? -14.760 16.866 18.266 1.00 17.62 340 ASN B C 1
ATOM 1272 O O . ASN B 1 66 ? -14.876 17.950 17.598 1.00 16.35 340 ASN B O 1
ATOM 1277 N N . LEU B 1 67 ? -15.505 16.518 19.350 1.00 14.95 341 LEU B N 1
ATOM 1278 C CA . LEU B 1 67 ? -16.691 17.269 19.731 1.00 17.05 341 LEU B CA 1
ATOM 1279 C C . LEU B 1 67 ? -16.318 18.310 20.697 1.00 15.57 341 LEU B C 1
ATOM 1280 O O . LEU B 1 67 ? -15.907 18.027 21.813 1.00 18.75 341 LEU B O 1
ATOM 1285 N N . ALA B 1 68 ? -16.547 19.596 20.358 1.00 16.10 342 ALA B N 1
ATOM 1286 C CA . ALA B 1 68 ? -16.484 20.690 21.350 1.00 17.03 342 ALA B CA 1
ATOM 1287 C C . ALA B 1 68 ? -17.640 20.691 22.463 1.00 17.17 342 ALA B C 1
ATOM 1288 O O . ALA B 1 68 ? -18.740 20.064 22.222 1.00 18.43 342 ALA B O 1
ATOM 1290 N N . ALA B 1 69 ? -17.321 21.217 23.628 1.00 19.15 343 ALA B N 1
ATOM 1291 C CA . ALA B 1 69 ? -17.966 21.075 24.903 1.00 16.42 343 ALA B CA 1
ATOM 1292 C C . ALA B 1 69 ? -19.299 21.803 24.607 1.00 17.41 343 ALA B C 1
ATOM 1293 O O . ALA B 1 69 ? -19.335 22.855 23.935 1.00 17.70 343 ALA B O 1
ATOM 1295 N N . GLY B 1 70 ? -20.379 21.110 24.847 1.00 15.93 344 GLY B N 1
ATOM 1296 C CA . GLY B 1 70 ? -21.754 21.698 24.835 1.00 17.76 344 GLY B CA 1
ATOM 1297 C C . GLY B 1 70 ? -22.164 22.659 25.952 1.00 17.16 344 GLY B C 1
ATOM 1298 O O . GLY B 1 70 ? -21.828 22.557 27.158 1.00 18.82 344 GLY B O 1
ATOM 1299 N N . THR B 1 71 ? -23.019 23.640 25.642 1.00 19.65 345 THR B N 1
ATOM 1300 C CA . THR B 1 71 ? -23.477 24.449 26.746 1.00 18.79 345 THR B CA 1
ATOM 1301 C C . THR B 1 71 ? -24.216 23.716 27.798 1.00 22.48 345 THR B C 1
ATOM 1302 O O . THR B 1 71 ? -25.142 22.931 27.501 1.00 22.46 345 THR B O 1
ATOM 1306 N N . LEU B 1 72 ? -23.879 23.930 29.041 1.00 24.27 346 LEU B N 1
ATOM 1307 C CA . LEU B 1 72 ? -24.640 23.283 30.141 1.00 28.35 346 LEU B CA 1
ATOM 1308 C C . LEU B 1 72 ? -25.715 24.229 30.714 1.00 28.61 346 LEU B C 1
ATOM 1309 O O . LEU B 1 72 ? -25.448 25.099 31.543 1.00 28.60 346 LEU B O 1
ATOM 1314 N N . ALA B 1 73 ? -26.944 24.012 30.228 1.00 27.58 347 ALA B N 1
ATOM 1315 C CA . ALA B 1 73 ? -28.106 24.825 30.619 1.00 30.24 347 ALA B CA 1
ATOM 1316 C C . ALA B 1 73 ? -29.387 24.062 30.474 1.00 28.83 347 ALA B C 1
ATOM 1317 O O . ALA B 1 73 ? -29.515 23.110 29.658 1.00 28.84 347 ALA B O 1
ATOM 1319 N N . ALA B 1 74 ? -30.349 24.488 31.279 1.00 32.29 348 ALA B N 1
ATOM 1320 C CA . ALA B 1 74 ? -31.689 23.986 31.267 1.00 33.85 348 ALA B CA 1
ATOM 1321 C C . ALA B 1 74 ? -32.282 23.861 29.904 1.00 30.83 348 ALA B C 1
ATOM 1322 O O . ALA B 1 74 ? -32.982 22.894 29.587 1.00 35.04 348 ALA B O 1
ATOM 1324 N N . ASP B 1 75 ? -32.054 24.813 29.054 1.00 30.84 349 ASP B N 1
ATOM 1325 C CA . ASP B 1 75 ? -32.652 24.669 27.711 1.00 33.12 349 ASP B CA 1
ATOM 1326 C C . ASP B 1 75 ? -31.670 24.158 26.556 1.00 29.29 349 ASP B C 1
ATOM 1327 O O . ASP B 1 75 ? -32.027 24.126 25.357 1.00 30.75 349 ASP B O 1
ATOM 1329 N N . SER B 1 76 ? -30.507 23.652 26.926 1.00 25.65 350 SER B N 1
ATOM 1330 C CA . SER B 1 76 ? -29.486 23.245 25.927 1.00 20.67 350 SER B CA 1
ATOM 1331 C C . SER B 1 76 ? -29.852 22.013 25.175 1.00 20.54 350 SER B C 1
ATOM 1332 O O . SER B 1 76 ? -30.134 20.999 25.796 1.00 24.64 350 SER B O 1
ATOM 1335 N N . THR B 1 77 ? -29.760 22.025 23.849 1.00 20.21 351 THR B N 1
ATOM 1336 C CA . THR B 1 77 ? -29.781 20.858 23.018 1.00 21.28 351 THR B CA 1
ATOM 1337 C C . THR B 1 77 ? -28.402 20.626 22.384 1.00 16.02 351 THR B C 1
ATOM 1338 O O . THR B 1 77 ? -28.336 20.208 21.255 1.00 16.71 351 THR B O 1
ATOM 1342 N N . ASP B 1 78 ? -27.351 20.994 23.065 1.00 15.06 352 ASP B N 1
ATOM 1343 C CA . ASP B 1 78 ? -25.967 20.661 22.596 1.00 18.06 352 ASP B CA 1
ATOM 1344 C C . ASP B 1 78 ? -25.599 19.239 23.146 1.00 14.36 352 ASP B C 1
ATOM 1345 O O . ASP B 1 78 ? -25.804 18.931 24.335 1.00 16.59 352 ASP B O 1
ATOM 1350 N N . ALA B 1 79 ? -24.913 18.496 22.304 1.00 16.19 353 ALA B N 1
ATOM 1351 C CA . ALA B 1 79 ? -24.160 17.230 22.719 1.00 18.43 353 ALA B CA 1
ATOM 1352 C C . ALA B 1 79 ? -23.101 17.644 23.808 1.00 17.37 353 ALA B C 1
ATOM 1353 O O . ALA B 1 79 ? -22.565 18.794 23.810 1.00 20.34 353 ALA B O 1
ATOM 1355 N N . VAL B 1 80 ? -22.799 16.711 24.672 1.00 22.19 354 VAL B N 1
ATOM 1356 C CA . VAL B 1 80 ? -21.877 16.931 25.760 1.00 23.34 354 VAL B CA 1
ATOM 1357 C C . VAL B 1 80 ? -20.689 15.970 25.541 1.00 22.53 354 VAL B C 1
ATOM 1358 O O . VAL B 1 80 ? -20.846 14.908 24.992 1.00 22.53 354 VAL B O 1
ATOM 1362 N N . ASN B 1 81 ? -19.507 16.385 25.895 1.00 21.61 355 ASN B N 1
ATOM 1363 C CA . ASN B 1 81 ? -18.289 15.501 25.696 1.00 18.60 355 ASN B CA 1
ATOM 1364 C C . ASN B 1 81 ? -17.769 14.825 27.010 1.00 16.88 355 ASN B C 1
ATOM 1365 O O . ASN B 1 81 ? -18.212 15.032 28.107 1.00 15.87 355 ASN B O 1
ATOM 1370 N N . GLY B 1 82 ? -16.784 13.913 26.877 1.00 19.89 356 GLY B N 1
ATOM 1371 C CA . GLY B 1 82 ? -16.153 13.146 27.920 1.00 21.76 356 GLY B CA 1
ATOM 1372 C C . GLY B 1 82 ? -15.438 13.932 28.967 1.00 21.69 356 GLY B C 1
ATOM 1373 O O . GLY B 1 82 ? -15.504 13.598 30.157 1.00 22.17 356 GLY B O 1
ATOM 1374 N N . SER B 1 83 ? -14.879 15.027 28.557 1.00 23.34 357 SER B N 1
ATOM 1375 C CA . SER B 1 83 ? -14.250 15.988 29.466 1.00 23.04 357 SER B CA 1
ATOM 1376 C C . SER B 1 83 ? -15.274 16.625 30.418 1.00 21.74 357 SER B C 1
ATOM 1377 O O . SER B 1 83 ? -15.017 16.805 31.623 1.00 24.32 357 SER B O 1
ATOM 1380 N N . GLN B 1 84 ? -16.472 16.928 29.914 1.00 20.67 358 GLN B N 1
ATOM 1381 C CA . GLN B 1 84 ? -17.541 17.421 30.770 1.00 17.77 358 GLN B CA 1
ATOM 1382 C C . GLN B 1 84 ? -18.096 16.431 31.742 1.00 19.97 358 GLN B C 1
ATOM 1383 O O . GLN B 1 84 ? -18.331 16.688 32.904 1.00 21.13 358 GLN B O 1
ATOM 1389 N N . MET B 1 85 ? -18.207 15.146 31.300 1.00 22.32 359 MET B N 1
ATOM 1390 C CA . MET B 1 85 ? -18.596 14.131 32.193 1.00 23.78 359 MET B CA 1
ATOM 1391 C C . MET B 1 85 ? -17.519 13.772 33.215 1.00 22.69 359 MET B C 1
ATOM 1392 O O . MET B 1 85 ? -17.815 13.492 34.399 1.00 23.36 359 MET B O 1
ATOM 1397 N N . LYS B 1 86 ? -16.271 13.975 32.825 1.00 24.42 360 LYS B N 1
ATOM 1398 C CA . LYS B 1 86 ? -15.173 13.764 33.788 1.00 25.68 360 LYS B CA 1
ATOM 1399 C C . LYS B 1 86 ? -15.350 14.763 34.959 1.00 23.76 360 LYS B C 1
ATOM 1400 O O . LYS B 1 86 ? -15.132 14.467 36.101 1.00 22.27 360 LYS B O 1
ATOM 1406 N N . GLN B 1 87 ? -15.613 16.006 34.603 1.00 25.48 361 GLN B N 1
ATOM 1407 C CA . GLN B 1 87 ? -15.859 17.049 35.589 1.00 28.74 361 GLN B CA 1
ATOM 1408 C C . GLN B 1 87 ? -16.881 16.643 36.650 1.00 27.35 361 GLN B C 1
ATOM 1409 O O . GLN B 1 87 ? -16.737 16.981 37.874 1.00 26.86 361 GLN B O 1
ATOM 1415 N N . ILE B 1 88 ? -17.990 16.087 36.150 1.00 25.60 362 ILE B N 1
ATOM 1416 C CA . ILE B 1 88 ? -18.998 15.563 36.999 1.00 25.07 362 ILE B CA 1
ATOM 1417 C C . ILE B 1 88 ? -18.494 14.481 37.932 1.00 25.78 362 ILE B C 1
ATOM 1418 O O . ILE B 1 88 ? -18.659 14.580 39.187 1.00 26.35 362 ILE B O 1
ATOM 1423 N N . GLU B 1 89 ? -17.780 13.505 37.353 1.00 27.85 363 GLU B N 1
ATOM 1424 C CA . GLU B 1 89 ? -17.144 12.466 38.162 1.00 31.14 363 GLU B CA 1
ATOM 1425 C C . GLU B 1 89 ? -16.224 13.025 39.269 1.00 30.15 363 GLU B C 1
ATOM 1426 O O . GLU B 1 89 ? -16.272 12.607 40.443 1.00 25.08 363 GLU B O 1
ATOM 1432 N N . ASP B 1 90 ? -15.369 13.998 38.899 1.00 33.35 364 ASP B N 1
ATOM 1433 C CA . ASP B 1 90 ? -14.464 14.575 39.885 1.00 32.78 364 ASP B CA 1
ATOM 1434 C C . ASP B 1 90 ? -15.269 15.125 41.066 1.00 33.69 364 ASP B C 1
ATOM 1435 O O . ASP B 1 90 ? -14.890 14.923 42.166 1.00 29.51 364 ASP B O 1
ATOM 1440 N N . LYS B 1 91 ? -16.381 15.815 40.824 1.00 30.43 365 LYS B N 1
ATOM 1441 C CA . LYS B 1 91 ? -17.230 16.365 41.892 1.00 33.86 365 LYS B CA 1
ATOM 1442 C C . LYS B 1 91 ? -17.842 15.262 42.784 1.00 31.02 365 LYS B C 1
ATOM 1443 O O . LYS B 1 91 ? -17.899 15.339 44.003 1.00 28.56 365 LYS B O 1
ATOM 1449 N N . ILE B 1 92 ? -18.303 14.190 42.168 1.00 28.96 366 ILE B N 1
ATOM 1450 C CA . ILE B 1 92 ? -18.766 13.020 42.940 1.00 30.63 366 ILE B CA 1
ATOM 1451 C C . ILE B 1 92 ? -17.723 12.439 43.888 1.00 32.65 366 ILE B C 1
ATOM 1452 O O . ILE B 1 92 ? -18.016 12.199 45.043 1.00 31.74 366 ILE B O 1
ATOM 1457 N N . GLU B 1 93 ? -16.520 12.152 43.369 1.00 33.18 367 GLU B N 1
ATOM 1458 C CA . GLU B 1 93 ? -15.358 11.821 44.194 1.00 32.51 367 GLU B CA 1
ATOM 1459 C C . GLU B 1 93 ? -15.159 12.718 45.467 1.00 33.75 367 GLU B C 1
ATOM 1460 O O . GLU B 1 93 ? -14.981 12.217 46.602 1.00 31.95 367 GLU B O 1
ATOM 1462 N N . GLU B 1 94 ? -15.205 14.042 45.264 1.00 34.22 368 GLU B N 1
ATOM 1463 C CA . GLU B 1 94 ? -15.114 14.982 46.381 1.00 35.49 368 GLU B CA 1
ATOM 1464 C C . GLU B 1 94 ? -16.261 14.656 47.383 1.00 32.83 368 GLU B C 1
ATOM 1465 O O . GLU B 1 94 ? -16.030 14.499 48.598 1.00 30.26 368 GLU B O 1
ATOM 1471 N N . ILE B 1 95 ? -17.497 14.563 46.891 1.00 31.52 369 ILE B N 1
ATOM 1472 C CA . ILE B 1 95 ? -18.632 14.256 47.792 1.00 29.74 369 ILE B CA 1
ATOM 1473 C C . ILE B 1 95 ? -18.344 12.929 48.568 1.00 29.47 369 ILE B C 1
ATOM 1474 O O . ILE B 1 95 ? -18.491 12.839 49.833 1.00 30.85 369 ILE B O 1
ATOM 1479 N N . LEU B 1 96 ? -17.884 11.942 47.845 1.00 26.86 370 LEU B N 1
ATOM 1480 C CA . LEU B 1 96 ? -17.588 10.625 48.478 1.00 32.71 370 LEU B CA 1
ATOM 1481 C C . LEU B 1 96 ? -16.602 10.787 49.646 1.00 31.67 370 LEU B C 1
ATOM 1482 O O . LEU B 1 96 ? -16.821 10.249 50.752 1.00 34.54 370 LEU B O 1
ATOM 1487 N N . SER B 1 97 ? -15.604 11.646 49.443 1.00 35.64 371 SER B N 1
ATOM 1488 C CA . SER B 1 97 ? -14.569 11.860 50.433 1.00 38.49 371 SER B CA 1
ATOM 1489 C C . SER B 1 97 ? -15.208 12.580 51.620 1.00 35.89 371 SER B C 1
ATOM 1490 O O . SER B 1 97 ? -15.016 12.158 52.763 1.00 35.50 371 SER B O 1
ATOM 1493 N N . LYS B 1 98 ? -16.039 13.594 51.347 1.00 33.86 372 LYS B N 1
ATOM 1494 C CA . LYS B 1 98 ? -16.763 14.238 52.424 1.00 36.87 372 LYS B CA 1
ATOM 1495 C C . LYS B 1 98 ? -17.614 13.189 53.212 1.00 36.10 372 LYS B C 1
ATOM 1496 O O . LYS B 1 98 ? -17.581 13.175 54.445 1.00 40.79 372 LYS B O 1
ATOM 1502 N N . ILE B 1 99 ? -18.372 12.348 52.542 1.00 36.78 373 ILE B N 1
ATOM 1503 C CA . ILE B 1 99 ? -19.206 11.415 53.326 1.00 40.31 373 ILE B CA 1
ATOM 1504 C C . ILE B 1 99 ? -18.408 10.309 54.065 1.00 42.19 373 ILE B C 1
ATOM 1505 O O . ILE B 1 99 ? -18.813 9.924 55.138 1.00 41.06 373 ILE B O 1
ATOM 1510 N N . TYR B 1 100 ? -17.258 9.892 53.535 1.00 38.34 374 TYR B N 1
ATOM 1511 C CA . TYR B 1 100 ? -16.359 8.989 54.287 1.00 44.61 374 TYR B CA 1
ATOM 1512 C C . TYR B 1 100 ? -16.035 9.564 55.648 1.00 42.45 374 TYR B C 1
ATOM 1513 O O . TYR B 1 100 ? -16.243 8.918 56.701 1.00 43.89 374 TYR B O 1
ATOM 1522 N N . HIS B 1 101 ? -15.566 10.814 55.608 1.00 42.38 375 HIS B N 1
ATOM 1523 C CA . HIS B 1 101 ? -15.130 11.579 56.798 1.00 46.78 375 HIS B CA 1
ATOM 1524 C C . HIS B 1 101 ? -16.295 11.783 57.744 1.00 41.76 375 HIS B C 1
ATOM 1525 O O . HIS B 1 101 ? -16.159 11.550 58.932 1.00 43.08 375 HIS B O 1
ATOM 1532 N N . ILE B 1 102 ? -17.456 12.183 57.197 1.00 37.28 376 ILE B N 1
ATOM 1533 C CA . ILE B 1 102 ? -18.649 12.339 58.003 1.00 36.44 376 ILE B CA 1
ATOM 1534 C C . ILE B 1 102 ? -19.007 11.040 58.715 1.00 37.93 376 ILE B C 1
ATOM 1535 O O . ILE B 1 102 ? -19.348 11.058 59.915 1.00 38.26 376 ILE B O 1
ATOM 1540 N N . GLU B 1 103 ? -18.943 9.915 57.980 1.00 40.36 377 GLU B N 1
ATOM 1541 C CA . GLU B 1 103 ? -19.309 8.610 58.540 1.00 42.27 377 GLU B CA 1
ATOM 1542 C C . GLU B 1 103 ? -18.321 8.268 59.698 1.00 42.34 377 GLU B C 1
ATOM 1543 O O . GLU B 1 103 ? -18.732 7.815 60.824 1.00 40.16 377 GLU B O 1
ATOM 1549 N N . ASN B 1 104 ? -17.031 8.521 59.479 1.00 41.21 378 ASN B N 1
ATOM 1550 C CA . ASN B 1 104 ? -16.039 8.284 60.524 1.00 45.48 378 ASN B CA 1
ATOM 1551 C C . ASN B 1 104 ? -16.337 9.112 61.776 1.00 45.84 378 ASN B C 1
ATOM 1552 O O . ASN B 1 104 ? -16.123 8.654 62.897 1.00 50.30 378 ASN B O 1
ATOM 1554 N N . GLU B 1 105 ? -16.807 10.333 61.596 1.00 47.86 379 GLU B N 1
ATOM 1555 C CA . GLU B 1 105 ? -17.132 11.177 62.764 1.00 48.36 379 GLU B CA 1
ATOM 1556 C C . GLU B 1 105 ? -18.358 10.658 63.460 1.00 51.52 379 GLU B C 1
ATOM 1557 O O . GLU B 1 105 ? -18.386 10.613 64.695 1.00 54.26 379 GLU B O 1
ATOM 1559 N N . ILE B 1 106 ? -19.381 10.281 62.702 1.00 48.72 380 ILE B N 1
ATOM 1560 C CA . ILE B 1 106 ? -20.599 9.733 63.316 1.00 47.75 380 ILE B CA 1
ATOM 1561 C C . ILE B 1 106 ? -20.323 8.393 64.010 1.00 57.05 380 ILE B C 1
ATOM 1562 O O . ILE B 1 106 ? -20.923 8.107 65.064 1.00 54.36 380 ILE B O 1
ATOM 1567 N N . ALA B 1 107 ? -19.424 7.582 63.444 1.00 53.33 381 ALA B N 1
ATOM 1568 C CA . ALA B 1 107 ? -19.063 6.315 64.073 1.00 59.72 381 ALA B CA 1
ATOM 1569 C C . ALA B 1 107 ? -18.403 6.506 65.459 1.00 61.95 381 ALA B C 1
ATOM 1570 O O . ALA B 1 107 ? -18.630 5.701 66.382 1.00 66.39 381 ALA B O 1
ATOM 1572 N N . ARG B 1 108 ? -17.613 7.571 65.588 1.00 61.70 382 ARG B N 1
ATOM 1573 C CA . ARG B 1 108 ? -16.970 7.959 66.856 1.00 63.02 382 ARG B CA 1
ATOM 1574 C C . ARG B 1 108 ? -17.967 8.489 67.908 1.00 62.76 382 ARG B C 1
ATOM 1575 O O . ARG B 1 108 ? -17.929 8.060 69.062 1.00 66.43 382 ARG B O 1
ATOM 1577 N N . ILE B 1 109 ? -18.827 9.436 67.514 1.00 55.79 383 ILE B N 1
ATOM 1578 C CA . ILE B 1 109 ? -19.988 9.858 68.331 1.00 53.89 383 ILE B CA 1
ATOM 1579 C C . ILE B 1 109 ? -20.862 8.663 68.774 1.00 57.95 383 ILE B C 1
ATOM 1580 O O . ILE B 1 109 ? -21.267 8.563 69.945 1.00 61.54 383 ILE B O 1
ATOM 1585 N N . LYS B 1 110 ? -21.145 7.752 67.846 1.00 63.25 384 LYS B N 1
ATOM 1586 C CA . LYS B 1 110 ? -21.908 6.511 68.151 1.00 71.07 384 LYS B CA 1
ATOM 1587 C C . LYS B 1 110 ? -21.321 5.678 69.319 1.00 71.03 384 LYS B C 1
ATOM 1588 O O . LYS B 1 110 ? -22.059 4.956 69.998 1.00 71.95 384 LYS B O 1
ATOM 1594 N N . LYS B 1 111 ? -20.002 5.747 69.516 1.00 71.74 385 LYS B N 1
ATOM 1595 C CA . LYS B 1 111 ? -19.361 5.124 70.683 1.00 73.70 385 LYS B CA 1
ATOM 1596 C C . LYS B 1 111 ? -19.826 5.786 71.993 1.00 77.79 385 LYS B C 1
ATOM 1597 O O . LYS B 1 111 ? -20.242 5.111 72.941 1.00 81.10 385 LYS B O 1
ATOM 1603 N N . LEU B 1 112 ? -19.756 7.114 72.023 1.00 78.41 386 LEU B N 1
ATOM 1604 C CA . LEU B 1 112 ? -19.877 7.868 73.259 1.00 78.56 386 LEU B CA 1
ATOM 1605 C C . LEU B 1 112 ? -21.315 8.035 73.729 1.00 87.62 386 LEU B C 1
ATOM 1606 O O . LEU B 1 112 ? -21.640 7.656 74.856 1.00 93.76 386 LEU B O 1
ATOM 1611 N N . ILE B 1 113 ? -22.183 8.581 72.887 1.00 90.00 387 ILE B N 1
ATOM 1612 C CA . ILE B 1 113 ? -23.547 8.875 73.331 1.00 99.06 387 ILE B CA 1
ATOM 1613 C C . ILE B 1 113 ? -24.286 7.612 73.799 1.00 104.77 387 ILE B C 1
ATOM 1614 O O . ILE B 1 113 ? -24.792 7.546 74.926 1.00 106.42 387 ILE B O 1
ATOM 1620 N N . GLN C 1 3 ? -53.391 21.164 112.595 1.00 65.51 277 GLN C N 1
ATOM 1621 C CA . GLN C 1 3 ? -53.834 21.671 111.269 1.00 62.78 277 GLN C CA 1
ATOM 1622 C C . GLN C 1 3 ? -52.675 22.243 110.453 1.00 65.63 277 GLN C C 1
ATOM 1623 O O . GLN C 1 3 ? -52.558 21.884 109.296 1.00 59.62 277 GLN C O 1
ATOM 1625 N N . ILE C 1 4 ? -51.829 23.120 111.009 1.00 58.10 278 ILE C N 1
ATOM 1626 C CA . ILE C 1 4 ? -50.820 23.776 110.149 1.00 65.98 278 ILE C CA 1
ATOM 1627 C C . ILE C 1 4 ? -49.864 22.762 109.452 1.00 63.20 278 ILE C C 1
ATOM 1628 O O . ILE C 1 4 ? -49.468 22.972 108.296 1.00 57.81 278 ILE C O 1
ATOM 1633 N N . GLU C 1 5 ? -49.503 21.676 110.130 1.00 62.41 279 GLU C N 1
ATOM 1634 C CA . GLU C 1 5 ? -48.699 20.659 109.458 1.00 72.75 279 GLU C CA 1
ATOM 1635 C C . GLU C 1 5 ? -49.543 19.902 108.387 1.00 74.54 279 GLU C C 1
ATOM 1636 O O . GLU C 1 5 ? -48.994 19.381 107.412 1.00 74.55 279 GLU C O 1
ATOM 1642 N N . ASP C 1 6 ? -50.868 19.874 108.565 1.00 74.42 280 ASP C N 1
ATOM 1643 C CA . ASP C 1 6 ? -51.786 19.463 107.495 1.00 77.41 280 ASP C CA 1
ATOM 1644 C C . ASP C 1 6 ? -51.810 20.499 106.368 1.00 75.54 280 ASP C C 1
ATOM 1645 O O . ASP C 1 6 ? -51.650 20.131 105.193 1.00 65.79 280 ASP C O 1
ATOM 1650 N N . LYS C 1 7 ? -52.046 21.769 106.725 1.00 67.48 281 LYS C N 1
ATOM 1651 C CA . LYS C 1 7 ? -51.994 22.876 105.752 1.00 70.29 281 LYS C CA 1
ATOM 1652 C C . LYS C 1 7 ? -50.705 22.835 104.926 1.00 71.62 281 LYS C C 1
ATOM 1653 O O . LYS C 1 7 ? -50.746 23.016 103.707 1.00 69.42 281 LYS C O 1
ATOM 1657 N N . ILE C 1 8 ? -49.570 22.574 105.570 1.00 67.19 282 ILE C N 1
ATOM 1658 C CA . ILE C 1 8 ? -48.285 22.485 104.848 1.00 61.00 282 ILE C CA 1
ATOM 1659 C C . ILE C 1 8 ? -48.291 21.281 103.883 1.00 66.06 282 ILE C C 1
ATOM 1660 O O . ILE C 1 8 ? -47.823 21.396 102.745 1.00 59.23 282 ILE C O 1
ATOM 1665 N N . GLU C 1 9 ? -48.859 20.156 104.326 1.00 67.42 283 GLU C N 1
ATOM 1666 C CA . GLU C 1 9 ? -48.979 18.938 103.506 1.00 67.73 283 GLU C CA 1
ATOM 1667 C C . GLU C 1 9 ? -49.744 19.176 102.204 1.00 70.61 283 GLU C C 1
ATOM 1668 O O . GLU C 1 9 ? -49.289 18.787 101.133 1.00 71.11 283 GLU C O 1
ATOM 1670 N N . GLU C 1 10 ? -50.912 19.813 102.322 1.00 74.57 284 GLU C N 1
ATOM 1671 C CA . GLU C 1 10 ? -51.762 20.220 101.183 1.00 71.88 284 GLU C CA 1
ATOM 1672 C C . GLU C 1 10 ? -51.143 21.345 100.304 1.00 71.49 284 GLU C C 1
ATOM 1673 O O . GLU C 1 10 ? -51.513 21.518 99.117 1.00 64.98 284 GLU C O 1
ATOM 1675 N N . ILE C 1 11 ? -50.227 22.124 100.890 1.00 64.16 285 ILE C N 1
ATOM 1676 C CA . ILE C 1 11 ? -49.449 23.093 100.115 1.00 64.33 285 ILE C CA 1
ATOM 1677 C C . ILE C 1 11 ? -48.416 22.349 99.248 1.00 60.20 285 ILE C C 1
ATOM 1678 O O . ILE C 1 11 ? -48.186 22.718 98.084 1.00 59.62 285 ILE C O 1
ATOM 1683 N N . LEU C 1 12 ? -47.798 21.311 99.794 1.00 59.09 286 LEU C N 1
ATOM 1684 C CA . LEU C 1 12 ? -46.855 20.510 98.984 1.00 64.02 286 LEU C CA 1
ATOM 1685 C C . LEU C 1 12 ? -47.545 19.630 97.932 1.00 65.47 286 LEU C C 1
ATOM 1686 O O . LEU C 1 12 ? -46.991 19.368 96.867 1.00 62.38 286 LEU C O 1
ATOM 1691 N N . SER C 1 13 ? -48.754 19.186 98.236 1.00 72.21 287 SER C N 1
ATOM 1692 C CA . SER C 1 13 ? -49.550 18.430 97.276 1.00 70.98 287 SER C CA 1
ATOM 1693 C C . SER C 1 13 ? -49.865 19.317 96.076 1.00 67.49 287 SER C C 1
ATOM 1694 O O . SER C 1 13 ? -49.616 18.933 94.934 1.00 64.88 287 SER C O 1
ATOM 1697 N N . LYS C 1 14 ? -50.382 20.513 96.338 1.00 63.58 288 LYS C N 1
ATOM 1698 C CA . LYS C 1 14 ? -50.675 21.456 95.257 1.00 63.93 288 LYS C CA 1
ATOM 1699 C C . LYS C 1 14 ? -49.417 21.874 94.473 1.00 64.75 288 LYS C C 1
ATOM 1700 O O . LYS C 1 14 ? -49.518 22.098 93.250 1.00 65.23 288 LYS C O 1
ATOM 1703 N N . ILE C 1 15 ? -48.244 21.950 95.130 1.00 68.83 289 ILE C N 1
ATOM 1704 C CA . ILE C 1 15 ? -46.957 22.271 94.424 1.00 66.74 289 ILE C CA 1
ATOM 1705 C C . ILE C 1 15 ? -46.352 21.148 93.556 1.00 73.69 289 ILE C C 1
ATOM 1706 O O . ILE C 1 15 ? -45.836 21.417 92.455 1.00 69.43 289 ILE C O 1
ATOM 1711 N N . TYR C 1 16 ? -46.351 19.915 94.051 1.00 76.64 290 TYR C N 1
ATOM 1712 C CA . TYR C 1 16 ? -45.804 18.786 93.273 1.00 81.35 290 TYR C CA 1
ATOM 1713 C C . TYR C 1 16 ? -46.677 18.474 92.049 1.00 84.30 290 TYR C C 1
ATOM 1714 O O . TYR C 1 16 ? -46.200 17.914 91.054 1.00 82.53 290 TYR C O 1
ATOM 1716 N N . HIS C 1 17 ? -47.961 18.823 92.154 1.00 86.76 291 HIS C N 1
ATOM 1717 C CA . HIS C 1 17 ? -48.889 18.864 91.018 1.00 84.88 291 HIS C CA 1
ATOM 1718 C C . HIS C 1 17 ? -48.493 19.978 90.029 1.00 84.55 291 HIS C C 1
ATOM 1719 O O . HIS C 1 17 ? -48.464 19.739 88.823 1.00 81.39 291 HIS C O 1
ATOM 1726 N N . ILE C 1 18 ? -48.190 21.180 90.541 1.00 81.90 292 ILE C N 1
ATOM 1727 C CA . ILE C 1 18 ? -47.752 22.327 89.709 1.00 80.64 292 ILE C CA 1
ATOM 1728 C C . ILE C 1 18 ? -46.520 21.982 88.867 1.00 79.03 292 ILE C C 1
ATOM 1729 O O . ILE C 1 18 ? -46.482 22.268 87.668 1.00 69.97 292 ILE C O 1
ATOM 1734 N N . GLU C 1 19 ? -45.524 21.372 89.497 1.00 76.94 293 GLU C N 1
ATOM 1735 C CA . GLU C 1 19 ? -44.290 21.020 88.799 1.00 84.16 293 GLU C CA 1
ATOM 1736 C C . GLU C 1 19 ? -44.467 19.902 87.752 1.00 85.11 293 GLU C C 1
ATOM 1737 O O . GLU C 1 19 ? -43.661 19.796 86.831 1.00 79.30 293 GLU C O 1
ATOM 1743 N N . ASN C 1 20 ? -45.515 19.086 87.874 1.00 85.78 294 ASN C N 1
ATOM 1744 C CA . ASN C 1 20 ? -45.802 18.049 86.855 1.00 91.53 294 ASN C CA 1
ATOM 1745 C C . ASN C 1 20 ? -46.780 18.504 85.754 1.00 89.27 294 ASN C C 1
ATOM 1746 O O . ASN C 1 20 ? -46.775 17.963 84.641 1.00 79.09 294 ASN C O 1
ATOM 1751 N N . GLU C 1 21 ? -47.608 19.499 86.059 1.00 82.91 295 GLU C N 1
ATOM 1752 C CA . GLU C 1 21 ? -48.324 20.232 85.012 1.00 79.57 295 GLU C CA 1
ATOM 1753 C C . GLU C 1 21 ? -47.329 21.045 84.186 1.00 76.86 295 GLU C C 1
ATOM 1754 O O . GLU C 1 21 ? -47.483 21.136 82.965 1.00 76.45 295 GLU C O 1
ATOM 1756 N N . ILE C 1 22 ? -46.314 21.621 84.843 1.00 73.27 296 ILE C N 1
ATOM 1757 C CA . ILE C 1 22 ? -45.215 22.351 84.158 1.00 72.92 296 ILE C CA 1
ATOM 1758 C C . ILE C 1 22 ? -44.299 21.461 83.328 1.00 75.42 296 ILE C C 1
ATOM 1759 O O . ILE C 1 22 ? -43.839 21.872 82.271 1.00 77.97 296 ILE C O 1
ATOM 1764 N N . ALA C 1 23 ? -44.002 20.263 83.816 1.00 83.10 297 ALA C N 1
ATOM 1765 C CA . ALA C 1 23 ? -43.228 19.300 83.034 1.00 86.16 297 ALA C CA 1
ATOM 1766 C C . ALA C 1 23 ? -43.926 19.000 81.700 1.00 84.07 297 ALA C C 1
ATOM 1767 O O . ALA C 1 23 ? -43.289 19.006 80.639 1.00 83.05 297 ALA C O 1
ATOM 1769 N N . ARG C 1 24 ? -45.237 18.750 81.771 1.00 83.02 298 ARG C N 1
ATOM 1770 C CA . ARG C 1 24 ? -46.075 18.483 80.587 1.00 82.99 298 ARG C CA 1
ATOM 1771 C C . ARG C 1 24 ? -46.007 19.641 79.593 1.00 82.45 298 ARG C C 1
ATOM 1772 O O . ARG C 1 24 ? -45.937 19.421 78.374 1.00 75.67 298 ARG C O 1
ATOM 1774 N N . ILE C 1 25 ? -46.023 20.867 80.114 1.00 74.03 299 ILE C N 1
ATOM 1775 C CA . ILE C 1 25 ? -45.922 22.052 79.267 1.00 80.39 299 ILE C CA 1
ATOM 1776 C C . ILE C 1 25 ? -44.586 22.070 78.502 1.00 81.03 299 ILE C C 1
ATOM 1777 O O . ILE C 1 25 ? -44.569 22.257 77.280 1.00 76.83 299 ILE C O 1
ATOM 1782 N N . LYS C 1 26 ? -43.491 21.846 79.224 1.00 75.29 300 LYS C N 1
ATOM 1783 C CA . LYS C 1 26 ? -42.153 22.116 78.701 1.00 76.77 300 LYS C CA 1
ATOM 1784 C C . LYS C 1 26 ? -41.680 21.141 77.618 1.00 77.90 300 LYS C C 1
ATOM 1785 O O . LYS C 1 26 ? -41.075 21.562 76.637 1.00 74.70 300 LYS C O 1
ATOM 1791 N N . LYS C 1 27 ? -41.941 19.852 77.800 1.00 78.33 301 LYS C N 1
ATOM 1792 C CA . LYS C 1 27 ? -41.705 18.884 76.734 1.00 85.69 301 LYS C CA 1
ATOM 1793 C C . LYS C 1 27 ? -42.696 19.081 75.571 1.00 87.52 301 LYS C C 1
ATOM 1794 O O . LYS C 1 27 ? -42.406 18.685 74.439 1.00 87.51 301 LYS C O 1
ATOM 1796 N N . LEU C 1 28 ? -43.855 19.686 75.853 1.00 82.74 302 LEU C N 1
ATOM 1797 C CA . LEU C 1 28 ? -44.883 19.914 74.838 1.00 78.53 302 LEU C CA 1
ATOM 1798 C C . LEU C 1 28 ? -44.568 21.139 73.981 1.00 78.56 302 LEU C C 1
ATOM 1799 O O . LEU C 1 28 ? -44.586 21.062 72.749 1.00 81.59 302 LEU C O 1
ATOM 1804 N N . ILE C 1 29 ? -44.306 22.268 74.635 1.00 71.73 303 ILE C N 1
ATOM 1805 C CA . ILE C 1 29 ? -43.835 23.488 73.959 1.00 73.16 303 ILE C CA 1
ATOM 1806 C C . ILE C 1 29 ? -42.693 23.216 72.967 1.00 72.25 303 ILE C C 1
ATOM 1807 O O . ILE C 1 29 ? -42.566 23.919 71.959 1.00 67.06 303 ILE C O 1
ATOM 1812 N N . THR C 1 30 ? -41.853 22.230 73.294 1.00 77.82 304 THR C N 1
ATOM 1813 C CA . THR C 1 30 ? -40.657 21.889 72.516 1.00 75.58 304 THR C CA 1
ATOM 1814 C C . THR C 1 30 ? -41.011 21.217 71.204 1.00 75.20 304 THR C C 1
ATOM 1815 O O . THR C 1 30 ? -40.469 21.576 70.168 1.00 77.19 304 THR C O 1
ATOM 1819 N N . ASN C 1 31 ? -41.912 20.238 71.269 1.00 76.64 305 ASN C N 1
ATOM 1820 C CA . ASN C 1 31 ? -42.415 19.541 70.084 1.00 79.45 305 ASN C CA 1
ATOM 1821 C C . ASN C 1 31 ? -43.297 20.422 69.201 1.00 78.35 305 ASN C C 1
ATOM 1822 O O . ASN C 1 31 ? -43.688 19.992 68.116 1.00 77.49 305 ASN C O 1
ATOM 1824 N N . THR C 1 32 ? -43.613 21.633 69.680 1.00 73.55 306 THR C N 1
ATOM 1825 C CA . THR C 1 32 ? -44.330 22.649 68.904 1.00 67.07 306 THR C CA 1
ATOM 1826 C C . THR C 1 32 ? -43.354 23.655 68.259 1.00 65.40 306 THR C C 1
ATOM 1827 O O . THR C 1 32 ? -43.432 23.950 67.060 1.00 64.07 306 THR C O 1
ATOM 1831 N N . GLU C 1 33 ? -42.435 24.186 69.044 1.00 65.39 307 GLU C N 1
ATOM 1832 C CA . GLU C 1 33 ? -41.358 25.010 68.501 1.00 62.76 307 GLU C CA 1
ATOM 1833 C C . GLU C 1 33 ? -40.562 24.184 67.455 1.00 67.80 307 GLU C C 1
ATOM 1834 O O . GLU C 1 33 ? -40.003 24.730 66.488 1.00 59.82 307 GLU C O 1
ATOM 1840 N N . ALA C 1 34 ? -40.520 22.866 67.655 1.00 65.34 308 ALA C N 1
ATOM 1841 C CA . ALA C 1 34 ? -39.965 21.956 66.660 1.00 64.63 308 ALA C CA 1
ATOM 1842 C C . ALA C 1 34 ? -40.840 21.926 65.396 1.00 57.52 308 ALA C C 1
ATOM 1843 O O . ALA C 1 34 ? -40.331 22.009 64.299 1.00 54.31 308 ALA C O 1
ATOM 1845 N N . SER C 1 35 ? -42.149 21.820 65.542 1.00 59.09 309 SER C N 1
ATOM 1846 C CA . SER C 1 35 ? -43.026 21.772 64.367 1.00 55.62 309 SER C CA 1
ATOM 1847 C C . SER C 1 35 ? -43.048 23.104 63.591 1.00 54.48 309 SER C C 1
ATOM 1848 O O . SER C 1 35 ? -43.257 23.131 62.368 1.00 48.43 309 SER C O 1
ATOM 1851 N N . VAL C 1 36 ? -42.805 24.203 64.293 1.00 53.04 310 VAL C N 1
ATOM 1852 C CA . VAL C 1 36 ? -42.841 25.508 63.660 1.00 54.23 310 VAL C CA 1
ATOM 1853 C C . VAL C 1 36 ? -41.571 25.692 62.843 1.00 52.61 310 VAL C C 1
ATOM 1854 O O . VAL C 1 36 ? -41.615 26.201 61.739 1.00 47.41 310 VAL C O 1
ATOM 1858 N N . ALA C 1 37 ? -40.455 25.244 63.397 1.00 52.14 311 ALA C N 1
ATOM 1859 C CA . ALA C 1 37 ? -39.186 25.231 62.693 1.00 50.53 311 ALA C CA 1
ATOM 1860 C C . ALA C 1 37 ? -39.248 24.378 61.420 1.00 46.27 311 ALA C C 1
ATOM 1861 O O . ALA C 1 37 ? -38.763 24.788 60.388 1.00 45.59 311 ALA C O 1
ATOM 1863 N N . GLY C 1 38 ? -39.833 23.191 61.511 1.00 45.01 312 GLY C N 1
ATOM 1864 C CA . GLY C 1 38 ? -40.056 22.327 60.348 1.00 47.21 312 GLY C CA 1
ATOM 1865 C C . GLY C 1 38 ? -40.884 22.945 59.248 1.00 42.11 312 GLY C C 1
ATOM 1866 O O . GLY C 1 38 ? -40.527 22.858 58.069 1.00 44.64 312 GLY C O 1
ATOM 1867 N N . LEU C 1 39 ? -41.970 23.583 59.625 1.00 42.91 313 LEU C N 1
ATOM 1868 C CA . LEU C 1 39 ? -42.819 24.269 58.680 1.00 43.45 313 LEU C CA 1
ATOM 1869 C C . LEU C 1 39 ? -42.093 25.431 58.005 1.00 44.04 313 LEU C C 1
ATOM 1870 O O . LEU C 1 39 ? -42.207 25.600 56.820 1.00 48.12 313 LEU C O 1
ATOM 1875 N N . ALA C 1 40 ? -41.331 26.224 58.752 1.00 43.25 314 ALA C N 1
ATOM 1876 C CA . ALA C 1 40 ? -40.564 27.301 58.137 1.00 47.02 314 ALA C CA 1
ATOM 1877 C C . ALA C 1 40 ? -39.612 26.775 57.052 1.00 44.91 314 ALA C C 1
ATOM 1878 O O . ALA C 1 40 ? -39.557 27.288 55.950 1.00 42.18 314 ALA C O 1
ATOM 1880 N N . GLU C 1 41 ? -38.895 25.715 57.361 1.00 40.57 315 GLU C N 1
ATOM 1881 C CA . GLU C 1 41 ? -37.985 25.149 56.384 1.00 41.20 315 GLU C CA 1
ATOM 1882 C C . GLU C 1 41 ? -38.667 24.527 55.149 1.00 36.67 315 GLU C C 1
ATOM 1883 O O . GLU C 1 41 ? -38.097 24.516 54.078 1.00 33.89 315 GLU C O 1
ATOM 1889 N N . ASP C 1 42 ? -39.840 23.934 55.310 1.00 32.66 316 ASP C N 1
ATOM 1890 C CA . ASP C 1 42 ? -40.356 23.123 54.207 1.00 33.23 316 ASP C CA 1
ATOM 1891 C C . ASP C 1 42 ? -41.601 23.726 53.522 1.00 35.13 316 ASP C C 1
ATOM 1892 O O . ASP C 1 42 ? -42.086 23.210 52.514 1.00 34.82 316 ASP C O 1
ATOM 1897 N N . ALA C 1 43 ? -42.110 24.788 54.109 1.00 35.57 317 ALA C N 1
ATOM 1898 C CA . ALA C 1 43 ? -43.235 25.476 53.448 1.00 39.88 317 ALA C CA 1
ATOM 1899 C C . ALA C 1 43 ? -42.709 26.373 52.394 1.00 39.65 317 ALA C C 1
ATOM 1900 O O . ALA C 1 43 ? -41.634 26.931 52.516 1.00 40.88 317 ALA C O 1
ATOM 1902 N N . LEU C 1 44 ? -43.500 26.505 51.323 1.00 30.30 318 LEU C N 1
ATOM 1903 C CA . LEU C 1 44 ? -43.154 27.401 50.227 1.00 30.69 318 LEU C CA 1
ATOM 1904 C C . LEU C 1 44 ? -43.578 28.812 50.634 1.00 33.19 318 LEU C C 1
ATOM 1905 O O . LEU C 1 44 ? -44.772 29.097 50.713 1.00 31.88 318 LEU C O 1
ATOM 1910 N N . LEU C 1 45 ? -42.594 29.688 50.840 1.00 32.81 319 LEU C N 1
ATOM 1911 C CA . LEU C 1 45 ? -42.833 30.933 51.545 1.00 33.72 319 LEU C CA 1
ATOM 1912 C C . LEU C 1 45 ? -42.544 32.172 50.722 1.00 30.52 319 LEU C C 1
ATOM 1913 O O . LEU C 1 45 ? -41.681 32.147 49.822 1.00 30.85 319 LEU C O 1
ATOM 1918 N N . TRP C 1 46 ? -43.316 33.246 51.009 1.00 28.34 320 TRP C N 1
ATOM 1919 C CA . TRP C 1 46 ? -43.112 34.593 50.494 1.00 24.51 320 TRP C CA 1
ATOM 1920 C C . TRP C 1 46 ? -41.735 35.125 50.894 1.00 24.59 320 TRP C C 1
ATOM 1921 O O . TRP C 1 46 ? -41.277 34.935 52.006 1.00 29.92 320 TRP C O 1
ATOM 1932 N N . ASP C 1 47 ? -41.067 35.706 49.920 1.00 24.57 321 ASP C N 1
ATOM 1933 C CA . ASP C 1 47 ? -39.828 36.445 50.119 1.00 26.45 321 ASP C CA 1
ATOM 1934 C C . ASP C 1 47 ? -40.027 37.842 49.736 1.00 25.25 321 ASP C C 1
ATOM 1935 O O . ASP C 1 47 ? -40.136 38.182 48.558 1.00 28.54 321 ASP C O 1
ATOM 1940 N N . GLU C 1 48 ? -39.963 38.679 50.745 1.00 29.70 322 GLU C N 1
ATOM 1941 C CA . GLU C 1 48 ? -40.298 40.078 50.650 1.00 33.34 322 GLU C CA 1
ATOM 1942 C C . GLU C 1 48 ? -39.162 40.792 49.884 1.00 37.40 322 GLU C C 1
ATOM 1943 O O . GLU C 1 48 ? -39.441 41.758 49.228 1.00 41.04 322 GLU C O 1
ATOM 1949 N N . SER C 1 49 ? -37.939 40.237 49.860 1.00 35.46 323 SER C N 1
ATOM 1950 C CA . SER C 1 49 ? -36.869 40.914 49.131 1.00 35.91 323 SER C CA 1
ATOM 1951 C C . SER C 1 49 ? -37.072 40.832 47.619 1.00 41.53 323 SER C C 1
ATOM 1952 O O . SER C 1 49 ? -36.518 41.619 46.863 1.00 41.51 323 SER C O 1
ATOM 1955 N N . ILE C 1 50 ? -37.918 39.902 47.174 1.00 34.64 324 ILE C N 1
ATOM 1956 C CA . ILE C 1 50 ? -38.180 39.769 45.768 1.00 40.68 324 ILE C CA 1
ATOM 1957 C C . ILE C 1 50 ? -39.595 39.947 45.364 1.00 37.00 324 ILE C C 1
ATOM 1958 O O . ILE C 1 50 ? -39.860 39.835 44.168 1.00 42.52 324 ILE C O 1
ATOM 1963 N N . SER C 1 51 ? -40.471 40.106 46.345 1.00 34.31 325 SER C N 1
ATOM 1964 C CA . SER C 1 51 ? -41.902 40.277 46.161 1.00 34.22 325 SER C CA 1
ATOM 1965 C C . SER C 1 51 ? -42.514 39.109 45.402 1.00 34.82 325 SER C C 1
ATOM 1966 O O . SER C 1 51 ? -43.241 39.280 44.393 1.00 32.12 325 SER C O 1
ATOM 1969 N N . ALA C 1 52 ? -42.190 37.897 45.871 1.00 26.16 326 ALA C N 1
ATOM 1970 C CA . ALA C 1 52 ? -42.749 36.707 45.246 1.00 26.72 326 ALA C CA 1
ATOM 1971 C C . ALA C 1 52 ? -42.543 35.533 46.212 1.00 26.20 326 ALA C C 1
ATOM 1972 O O . ALA C 1 52 ? -41.714 35.570 47.156 1.00 23.47 326 ALA C O 1
ATOM 1974 N N . PHE C 1 53 ? -43.346 34.494 46.014 1.00 22.13 327 PHE C N 1
ATOM 1975 C CA . PHE C 1 53 ? -43.177 33.211 46.713 1.00 23.82 327 PHE C CA 1
ATOM 1976 C C . PHE C 1 53 ? -41.993 32.551 46.051 1.00 27.03 327 PHE C C 1
ATOM 1977 O O . PHE C 1 53 ? -41.768 32.766 44.878 1.00 29.49 327 PHE C O 1
ATOM 1985 N N . SER C 1 54 ? -41.157 31.880 46.838 1.00 24.12 328 SER C N 1
ATOM 1986 C CA . SER C 1 54 ? -39.931 31.359 46.365 1.00 26.84 328 SER C CA 1
ATOM 1987 C C . SER C 1 54 ? -39.914 29.805 46.551 1.00 23.80 328 SER C C 1
ATOM 1988 O O . SER C 1 54 ? -40.237 29.309 47.667 1.00 26.19 328 SER C O 1
ATOM 1991 N N . ALA C 1 55 ? -39.663 29.107 45.453 1.00 23.68 329 ALA C N 1
ATOM 1992 C CA . ALA C 1 55 ? -39.585 27.635 45.492 1.00 23.29 329 ALA C CA 1
ATOM 1993 C C . ALA C 1 55 ? -38.152 27.235 45.713 1.00 24.76 329 ALA C C 1
ATOM 1994 O O . ALA C 1 55 ? -37.815 26.082 45.467 1.00 25.26 329 ALA C O 1
ATOM 1996 N N . SER C 1 56 ? -37.269 28.162 46.177 1.00 25.47 330 SER C N 1
ATOM 1997 C CA . SER C 1 56 ? -35.945 27.675 46.668 1.00 30.11 330 SER C CA 1
ATOM 1998 C C . SER C 1 56 ? -36.011 26.743 47.905 1.00 28.91 330 SER C C 1
ATOM 1999 O O . SER C 1 56 ? -36.660 27.063 48.845 1.00 32.30 330 SER C O 1
ATOM 2002 N N . HIS C 1 57 ? -35.243 25.637 47.879 1.00 30.24 331 HIS C N 1
ATOM 2003 C CA . HIS C 1 57 ? -35.196 24.639 48.884 1.00 31.14 331 HIS C CA 1
ATOM 2004 C C . HIS C 1 57 ? -33.860 23.837 48.597 1.00 33.47 331 HIS C C 1
ATOM 2005 O O . HIS C 1 57 ? -33.449 23.614 47.420 1.00 35.74 331 HIS C O 1
ATOM 2012 N N . THR C 1 58 ? -33.229 23.425 49.670 1.00 37.79 332 THR C N 1
ATOM 2013 C CA . THR C 1 58 ? -31.981 22.600 49.660 1.00 40.17 332 THR C CA 1
ATOM 2014 C C . THR C 1 58 ? -30.967 23.145 48.614 1.00 41.14 332 THR C C 1
ATOM 2015 O O . THR C 1 58 ? -30.413 22.445 47.769 1.00 43.09 332 THR C O 1
ATOM 2019 N N . GLY C 1 59 ? -30.795 24.456 48.716 1.00 41.31 333 GLY C N 1
ATOM 2020 C CA . GLY C 1 59 ? -29.717 25.229 48.119 1.00 43.13 333 GLY C CA 1
ATOM 2021 C C . GLY C 1 59 ? -29.999 25.880 46.772 1.00 43.12 333 GLY C C 1
ATOM 2022 O O . GLY C 1 59 ? -29.135 26.578 46.244 1.00 46.04 333 GLY C O 1
ATOM 2023 N N . ASN C 1 60 ? -31.169 25.611 46.178 1.00 39.84 334 ASN C N 1
ATOM 2024 C CA . ASN C 1 60 ? -31.395 25.963 44.807 1.00 35.01 334 ASN C CA 1
ATOM 2025 C C . ASN C 1 60 ? -32.898 25.997 44.459 1.00 33.39 334 ASN C C 1
ATOM 2026 O O . ASN C 1 60 ? -33.744 25.567 45.250 1.00 32.72 334 ASN C O 1
ATOM 2031 N N . ALA C 1 61 ? -33.161 26.356 43.234 1.00 31.23 335 ALA C N 1
ATOM 2032 C CA . ALA C 1 61 ? -34.499 26.272 42.657 1.00 34.46 335 ALA C CA 1
ATOM 2033 C C . ALA C 1 61 ? -34.983 24.809 42.724 1.00 32.30 335 ALA C C 1
ATOM 2034 O O . ALA C 1 61 ? -34.210 23.854 42.571 1.00 31.16 335 ALA C O 1
ATOM 2036 N N . SER C 1 62 ? -36.277 24.670 42.922 1.00 27.46 336 SER C N 1
ATOM 2037 C CA . SER C 1 62 ? -36.943 23.401 43.111 1.00 27.35 336 SER C CA 1
ATOM 2038 C C . SER C 1 62 ? -38.163 23.325 42.271 1.00 27.01 336 SER C C 1
ATOM 2039 O O . SER C 1 62 ? -38.707 24.379 41.864 1.00 27.58 336 SER C O 1
ATOM 2042 N N . LYS C 1 63 ? -38.574 22.094 41.987 1.00 27.25 337 LYS C N 1
ATOM 2043 C CA . LYS C 1 63 ? -39.828 21.844 41.308 1.00 24.72 337 LYS C CA 1
ATOM 2044 C C . LYS C 1 63 ? -41.010 21.916 42.239 1.00 19.80 337 LYS C C 1
ATOM 2045 O O . LYS C 1 63 ? -40.911 21.826 43.479 1.00 19.83 337 LYS C O 1
ATOM 2050 N N . ILE C 1 64 ? -42.168 22.061 41.604 1.00 21.84 338 ILE C N 1
ATOM 2051 C CA . ILE C 1 64 ? -43.409 21.893 42.222 1.00 23.52 338 ILE C CA 1
ATOM 2052 C C . ILE C 1 64 ? -44.077 20.765 41.425 1.00 20.69 338 ILE C C 1
ATOM 2053 O O . ILE C 1 64 ? -44.135 20.804 40.220 1.00 22.44 338 ILE C O 1
ATOM 2058 N N . THR C 1 65 ? -44.604 19.762 42.121 1.00 23.88 339 THR C N 1
ATOM 2059 C CA . THR C 1 65 ? -45.226 18.672 41.390 1.00 24.63 339 THR C CA 1
ATOM 2060 C C . THR C 1 65 ? -46.515 18.354 42.028 1.00 25.13 339 THR C C 1
ATOM 2061 O O . THR C 1 65 ? -46.862 19.018 43.058 1.00 29.07 339 THR C O 1
ATOM 2065 N N . ASN C 1 66 ? -47.220 17.338 41.488 1.00 23.22 340 ASN C N 1
ATOM 2066 C CA . ASN C 1 66 ? -48.588 17.033 41.814 1.00 23.03 340 ASN C CA 1
ATOM 2067 C C . ASN C 1 66 ? -49.524 18.220 41.594 1.00 28.16 340 ASN C C 1
ATOM 2068 O O . ASN C 1 66 ? -50.456 18.485 42.379 1.00 28.29 340 ASN C O 1
ATOM 2073 N N . LEU C 1 67 ? -49.204 18.974 40.569 1.00 24.15 341 LEU C N 1
ATOM 2074 C CA . LEU C 1 67 ? -50.003 20.138 40.177 1.00 25.61 341 LEU C CA 1
ATOM 2075 C C . LEU C 1 67 ? -51.030 19.791 39.118 1.00 26.73 341 LEU C C 1
ATOM 2076 O O . LEU C 1 67 ? -50.686 19.301 38.032 1.00 26.21 341 LEU C O 1
ATOM 2081 N N . ALA C 1 68 ? -52.298 19.993 39.453 1.00 28.82 342 ALA C N 1
ATOM 2082 C CA . ALA C 1 68 ? -53.365 19.672 38.482 1.00 27.78 342 ALA C CA 1
ATOM 2083 C C . ALA C 1 68 ? -53.434 20.758 37.390 1.00 28.12 342 ALA C C 1
ATOM 2084 O O . ALA C 1 68 ? -52.970 21.897 37.585 1.00 22.52 342 ALA C O 1
ATOM 2086 N N . ALA C 1 69 ? -53.945 20.365 36.215 1.00 25.77 343 ALA C N 1
ATOM 2087 C CA . ALA C 1 69 ? -54.023 21.220 35.073 1.00 28.92 343 ALA C CA 1
ATOM 2088 C C . ALA C 1 69 ? -54.783 22.514 35.395 1.00 27.32 343 ALA C C 1
ATOM 2089 O O . ALA C 1 69 ? -55.957 22.569 35.879 1.00 26.60 343 ALA C O 1
ATOM 2091 N N . GLY C 1 70 ? -54.157 23.569 35.014 1.00 25.81 344 GLY C N 1
ATOM 2092 C CA . GLY C 1 70 ? -54.737 24.919 35.053 1.00 24.20 344 GLY C CA 1
ATOM 2093 C C . GLY C 1 70 ? -55.670 25.254 33.860 1.00 26.02 344 GLY C C 1
ATOM 2094 O O . GLY C 1 70 ? -55.544 24.805 32.672 1.00 26.74 344 GLY C O 1
ATOM 2095 N N . THR C 1 71 ? -56.596 26.138 34.174 1.00 25.52 345 THR C N 1
ATOM 2096 C CA . THR C 1 71 ? -57.532 26.570 33.120 1.00 28.11 345 THR C CA 1
ATOM 2097 C C . THR C 1 71 ? -56.817 27.406 32.097 1.00 29.56 345 THR C C 1
ATOM 2098 O O . THR C 1 71 ? -56.127 28.359 32.449 1.00 32.33 345 THR C O 1
ATOM 2102 N N . LEU C 1 72 ? -56.948 27.081 30.825 1.00 29.25 346 LEU C N 1
ATOM 2103 C CA . LEU C 1 72 ? -56.432 27.933 29.750 1.00 27.33 346 LEU C CA 1
ATOM 2104 C C . LEU C 1 72 ? -57.575 28.912 29.254 1.00 30.79 346 LEU C C 1
ATOM 2105 O O . LEU C 1 72 ? -58.318 28.579 28.411 1.00 30.59 346 LEU C O 1
ATOM 2110 N N . ALA C 1 73 ? -57.548 30.126 29.726 1.00 30.47 347 ALA C N 1
ATOM 2111 C CA . ALA C 1 73 ? -58.526 31.121 29.344 1.00 34.18 347 ALA C CA 1
ATOM 2112 C C . ALA C 1 73 ? -57.819 32.492 29.501 1.00 36.82 347 ALA C C 1
ATOM 2113 O O . ALA C 1 73 ? -56.816 32.638 30.223 1.00 33.16 347 ALA C O 1
ATOM 2115 N N . ALA C 1 74 ? -58.431 33.489 28.888 1.00 40.55 348 ALA C N 1
ATOM 2116 C CA . ALA C 1 74 ? -57.902 34.809 28.789 1.00 44.72 348 ALA C CA 1
ATOM 2117 C C . ALA C 1 74 ? -57.397 35.439 30.096 1.00 50.59 348 ALA C C 1
ATOM 2118 O O . ALA C 1 74 ? -56.257 35.957 30.142 1.00 51.98 348 ALA C O 1
ATOM 2120 N N . ASP C 1 75 ? -58.141 35.493 31.176 1.00 44.83 349 ASP C N 1
ATOM 2121 C CA . ASP C 1 75 ? -57.385 36.157 32.314 1.00 44.45 349 ASP C CA 1
ATOM 2122 C C . ASP C 1 75 ? -57.160 35.142 33.443 1.00 45.28 349 ASP C C 1
ATOM 2123 O O . ASP C 1 75 ? -57.089 35.540 34.629 1.00 38.98 349 ASP C O 1
ATOM 2128 N N . SER C 1 76 ? -56.939 33.865 33.050 1.00 36.31 350 SER C N 1
ATOM 2129 C CA . SER C 1 76 ? -56.652 32.772 34.061 1.00 31.29 350 SER C CA 1
ATOM 2130 C C . SER C 1 76 ? -55.414 33.037 34.877 1.00 31.81 350 SER C C 1
ATOM 2131 O O . SER C 1 76 ? -54.354 33.369 34.336 1.00 31.69 350 SER C O 1
ATOM 2134 N N . THR C 1 77 ? -55.491 32.810 36.196 1.00 28.77 351 THR C N 1
ATOM 2135 C CA . THR C 1 77 ? -54.397 32.942 37.063 1.00 27.75 351 THR C CA 1
ATOM 2136 C C . THR C 1 77 ? -53.996 31.588 37.630 1.00 27.31 351 THR C C 1
ATOM 2137 O O . THR C 1 77 ? -53.306 31.456 38.645 1.00 23.26 351 THR C O 1
ATOM 2141 N N . ASP C 1 78 ? -54.495 30.577 36.972 1.00 23.08 352 ASP C N 1
ATOM 2142 C CA . ASP C 1 78 ? -54.100 29.200 37.348 1.00 23.06 352 ASP C CA 1
ATOM 2143 C C . ASP C 1 78 ? -52.634 28.887 36.834 1.00 21.96 352 ASP C C 1
ATOM 2144 O O . ASP C 1 78 ? -52.270 29.156 35.675 1.00 20.61 352 ASP C O 1
ATOM 2149 N N . ALA C 1 79 ? -51.906 28.185 37.671 1.00 23.88 353 ALA C N 1
ATOM 2150 C CA . ALA C 1 79 ? -50.538 27.621 37.276 1.00 24.11 353 ALA C CA 1
ATOM 2151 C C . ALA C 1 79 ? -50.777 26.497 36.230 1.00 23.53 353 ALA C C 1
ATOM 2152 O O . ALA C 1 79 ? -51.897 25.864 36.251 1.00 23.60 353 ALA C O 1
ATOM 2154 N N . VAL C 1 80 ? -49.820 26.310 35.301 1.00 22.52 354 VAL C N 1
ATOM 2155 C CA . VAL C 1 80 ? -49.997 25.314 34.247 1.00 24.97 354 VAL C CA 1
ATOM 2156 C C . VAL C 1 80 ? -48.890 24.232 34.387 1.00 23.66 354 VAL C C 1
ATOM 2157 O O . VAL C 1 80 ? -47.835 24.505 34.952 1.00 22.70 354 VAL C O 1
ATOM 2161 N N . ASN C 1 81 ? -49.242 23.024 34.009 1.00 24.74 355 ASN C N 1
ATOM 2162 C CA . ASN C 1 81 ? -48.307 21.815 34.180 1.00 23.23 355 ASN C CA 1
ATOM 2163 C C . ASN C 1 81 ? -47.691 21.268 32.930 1.00 21.82 355 ASN C C 1
ATOM 2164 O O . ASN C 1 81 ? -47.879 21.727 31.762 1.00 21.45 355 ASN C O 1
ATOM 2169 N N . GLY C 1 82 ? -46.719 20.399 33.157 1.00 22.47 356 GLY C N 1
ATOM 2170 C CA . GLY C 1 82 ? -45.861 19.982 32.019 1.00 26.70 356 GLY C CA 1
ATOM 2171 C C . GLY C 1 82 ? -46.619 19.161 30.998 1.00 26.86 356 GLY C C 1
ATOM 2172 O O . GLY C 1 82 ? -46.215 19.003 29.846 1.00 29.75 356 GLY C O 1
ATOM 2173 N N . SER C 1 83 ? -47.660 18.515 31.450 1.00 30.30 357 SER C N 1
ATOM 2174 C CA . SER C 1 83 ? -48.547 17.771 30.565 1.00 27.88 357 SER C CA 1
ATOM 2175 C C . SER C 1 83 ? -49.174 18.748 29.506 1.00 26.41 357 SER C C 1
ATOM 2176 O O . SER C 1 83 ? -49.133 18.482 28.291 1.00 25.96 357 SER C O 1
ATOM 2179 N N . GLN C 1 84 ? -49.706 19.859 30.013 1.00 24.62 358 GLN C N 1
ATOM 2180 C CA . GLN C 1 84 ? -50.192 20.944 29.173 1.00 27.63 358 GLN C CA 1
ATOM 2181 C C . GLN C 1 84 ? -49.172 21.471 28.177 1.00 23.55 358 GLN C C 1
ATOM 2182 O O . GLN C 1 84 ? -49.398 21.660 26.957 1.00 22.65 358 GLN C O 1
ATOM 2188 N N . MET C 1 85 ? -47.989 21.684 28.718 1.00 27.84 359 MET C N 1
ATOM 2189 C CA A MET C 1 85 ? -46.938 22.168 27.910 0.50 27.32 359 MET C CA 1
ATOM 2190 C CA B MET C 1 85 ? -46.938 22.206 27.902 0.50 25.02 359 MET C CA 1
ATOM 2191 C C . MET C 1 85 ? -46.487 21.191 26.887 1.00 27.38 359 MET C C 1
ATOM 2192 O O . MET C 1 85 ? -46.204 21.548 25.768 1.00 26.55 359 MET C O 1
ATOM 2201 N N . LYS C 1 86 ? -46.438 19.906 27.278 1.00 28.64 360 LYS C N 1
ATOM 2202 C CA . LYS C 1 86 ? -46.073 18.871 26.321 1.00 29.15 360 LYS C CA 1
ATOM 2203 C C . LYS C 1 86 ? -46.970 18.843 25.074 1.00 26.09 360 LYS C C 1
ATOM 2204 O O . LYS C 1 86 ? -46.490 18.669 23.986 1.00 23.73 360 LYS C O 1
ATOM 2210 N N . GLN C 1 87 ? -48.294 19.062 25.234 1.00 29.52 361 GLN C N 1
ATOM 2211 C CA . GLN C 1 87 ? -49.192 19.012 24.123 1.00 32.14 361 GLN C CA 1
ATOM 2212 C C . GLN C 1 87 ? -48.869 20.172 23.174 1.00 30.04 361 GLN C C 1
ATOM 2213 O O . GLN C 1 87 ? -48.986 20.051 21.980 1.00 27.92 361 GLN C O 1
ATOM 2219 N N . ILE C 1 88 ? -48.463 21.300 23.732 1.00 27.34 362 ILE C N 1
ATOM 2220 C CA . ILE C 1 88 ? -48.054 22.464 22.925 1.00 25.42 362 ILE C CA 1
ATOM 2221 C C . ILE C 1 88 ? -46.763 22.200 22.144 1.00 22.42 362 ILE C C 1
ATOM 2222 O O . ILE C 1 88 ? -46.675 22.432 20.925 1.00 23.47 362 ILE C O 1
ATOM 2227 N N . GLU C 1 89 ? -45.840 21.623 22.847 1.00 22.91 363 GLU C N 1
ATOM 2228 C CA . GLU C 1 89 ? -44.543 21.176 22.265 1.00 21.15 363 GLU C CA 1
ATOM 2229 C C . GLU C 1 89 ? -44.713 20.226 21.176 1.00 18.65 363 GLU C C 1
ATOM 2230 O O . GLU C 1 89 ? -44.104 20.438 20.124 1.00 19.74 363 GLU C O 1
ATOM 2232 N N . ASP C 1 90 ? -45.597 19.179 21.369 1.00 20.35 364 ASP C N 1
ATOM 2233 C CA . ASP C 1 90 ? -45.914 18.285 20.325 1.00 19.45 364 ASP C CA 1
ATOM 2234 C C . ASP C 1 90 ? -46.444 18.936 19.131 1.00 19.82 364 ASP C C 1
ATOM 2235 O O . ASP C 1 90 ? -46.031 18.610 18.017 1.00 17.44 364 ASP C O 1
ATOM 2240 N N . LYS C 1 91 ? -47.489 19.848 19.297 1.00 20.39 365 LYS C N 1
ATOM 2241 C CA . LYS C 1 91 ? -48.044 20.508 18.115 1.00 23.52 365 LYS C CA 1
ATOM 2242 C C . LYS C 1 91 ? -47.005 21.366 17.336 1.00 22.54 365 LYS C C 1
ATOM 2243 O O . LYS C 1 91 ? -46.959 21.358 16.125 1.00 19.49 365 LYS C O 1
ATOM 2246 N N . ILE C 1 92 ? -46.142 22.059 18.071 1.00 22.54 366 ILE C N 1
ATOM 2247 C CA . ILE C 1 92 ? -44.995 22.791 17.452 1.00 20.19 366 ILE C CA 1
ATOM 2248 C C . ILE C 1 92 ? -44.060 21.943 16.541 1.00 19.28 366 ILE C C 1
ATOM 2249 O O . ILE C 1 92 ? -43.826 22.230 15.403 1.00 19.14 366 ILE C O 1
ATOM 2254 N N . GLU C 1 93 ? -43.632 20.768 17.054 1.00 22.62 367 GLU C N 1
ATOM 2255 C CA . GLU C 1 93 ? -42.818 19.810 16.324 1.00 22.85 367 GLU C CA 1
ATOM 2256 C C . GLU C 1 93 ? -43.575 19.344 15.019 1.00 21.38 367 GLU C C 1
ATOM 2257 O O . GLU C 1 93 ? -42.986 19.266 13.969 1.00 17.15 367 GLU C O 1
ATOM 2263 N N . GLU C 1 94 ? -44.957 19.190 15.097 1.00 19.57 368 GLU C N 1
ATOM 2264 C CA . GLU C 1 94 ? -45.683 18.817 13.941 1.00 19.62 368 GLU C CA 1
ATOM 2265 C C . GLU C 1 94 ? -45.682 19.904 12.906 1.00 18.71 368 GLU C C 1
ATOM 2266 O O . GLU C 1 94 ? -45.515 19.651 11.692 1.00 18.48 368 GLU C O 1
ATOM 2272 N N . ILE C 1 95 ? -45.935 21.113 13.380 1.00 16.85 369 ILE C N 1
ATOM 2273 C CA . ILE C 1 95 ? -45.915 22.228 12.522 1.00 16.93 369 ILE C CA 1
ATOM 2274 C C . ILE C 1 95 ? -44.460 22.476 11.826 1.00 14.78 369 ILE C C 1
ATOM 2275 O O . ILE C 1 95 ? -44.385 22.731 10.597 1.00 16.08 369 ILE C O 1
ATOM 2280 N N . LEU C 1 96 ? -43.438 22.305 12.581 1.00 17.88 370 LEU C N 1
ATOM 2281 C CA . LEU C 1 96 ? -42.029 22.393 11.937 1.00 17.76 370 LEU C CA 1
ATOM 2282 C C . LEU C 1 96 ? -41.847 21.408 10.830 1.00 18.02 370 LEU C C 1
ATOM 2283 O O . LEU C 1 96 ? -41.348 21.759 9.743 1.00 18.87 370 LEU C O 1
ATOM 2288 N N . SER C 1 97 ? -42.243 20.082 11.088 1.00 18.59 371 SER C N 1
ATOM 2289 C CA . SER C 1 97 ? -42.213 19.137 10.047 1.00 19.47 371 SER C CA 1
ATOM 2290 C C . SER C 1 97 ? -43.053 19.474 8.793 1.00 18.21 371 SER C C 1
ATOM 2291 O O . SER C 1 97 ? -42.634 19.316 7.600 1.00 18.10 371 SER C O 1
ATOM 2294 N N . LYS C 1 98 ? -44.321 19.865 9.047 1.00 19.13 372 LYS C N 1
ATOM 2295 C CA . LYS C 1 98 ? -45.162 20.312 7.972 1.00 19.40 372 LYS C CA 1
ATOM 2296 C C . LYS C 1 98 ? -44.531 21.438 7.152 1.00 16.63 372 LYS C C 1
ATOM 2297 O O . LYS C 1 98 ? -44.555 21.389 5.907 1.00 17.33 372 LYS C O 1
ATOM 2300 N N . ILE C 1 99 ? -44.085 22.465 7.805 1.00 19.99 373 ILE C N 1
ATOM 2301 C CA . ILE C 1 99 ? -43.414 23.568 7.150 1.00 18.76 373 ILE C CA 1
ATOM 2302 C C . ILE C 1 99 ? -42.302 23.141 6.251 1.00 19.42 373 ILE C C 1
ATOM 2303 O O . ILE C 1 99 ? -42.241 23.528 5.093 1.00 19.05 373 ILE C O 1
ATOM 2308 N N . TYR C 1 100 ? -41.358 22.320 6.793 1.00 18.82 374 TYR C N 1
ATOM 2309 C CA . TYR C 1 100 ? -40.313 21.699 5.988 1.00 20.14 374 TYR C CA 1
ATOM 2310 C C . TYR C 1 100 ? -40.776 21.136 4.712 1.00 18.37 374 TYR C C 1
ATOM 2311 O O . TYR C 1 100 ? -40.288 21.408 3.579 1.00 19.38 374 TYR C O 1
ATOM 2320 N N . HIS C 1 101 ? -41.772 20.277 4.831 1.00 19.89 375 HIS C N 1
ATOM 2321 C CA . HIS C 1 101 ? -42.311 19.600 3.710 1.00 23.76 375 HIS C CA 1
ATOM 2322 C C . HIS C 1 101 ? -43.006 20.554 2.657 1.00 21.32 375 HIS C C 1
ATOM 2323 O O . HIS C 1 101 ? -42.785 20.367 1.459 1.00 23.02 375 HIS C O 1
ATOM 2330 N N . ILE C 1 102 ? -43.724 21.578 3.137 1.00 19.75 376 ILE C N 1
ATOM 2331 C CA . ILE C 1 102 ? -44.215 22.667 2.315 1.00 21.93 376 ILE C CA 1
ATOM 2332 C C . ILE C 1 102 ? -43.116 23.376 1.577 1.00 18.78 376 ILE C C 1
ATOM 2333 O O . ILE C 1 102 ? -43.223 23.573 0.346 1.00 20.29 376 ILE C O 1
ATOM 2338 N N . GLU C 1 103 ? -41.990 23.654 2.250 1.00 23.12 377 GLU C N 1
ATOM 2339 C CA . GLU C 1 103 ? -40.883 24.247 1.568 1.00 24.21 377 GLU C CA 1
ATOM 2340 C C . GLU C 1 103 ? -40.380 23.317 0.460 1.00 27.73 377 GLU C C 1
ATOM 2341 O O . GLU C 1 103 ? -39.942 23.810 -0.590 1.00 24.90 377 GLU C O 1
ATOM 2347 N N . ASN C 1 104 ? -40.328 21.973 0.689 1.00 26.58 378 ASN C N 1
ATOM 2348 C CA . ASN C 1 104 ? -39.882 21.113 -0.379 1.00 27.17 378 ASN C CA 1
ATOM 2349 C C . ASN C 1 104 ? -40.771 21.151 -1.558 1.00 26.47 378 ASN C C 1
ATOM 2350 O O . ASN C 1 104 ? -40.304 21.209 -2.750 1.00 29.96 378 ASN C O 1
ATOM 2355 N N . GLU C 1 105 ? -42.074 21.204 -1.317 1.00 24.58 379 GLU C N 1
ATOM 2356 C CA . GLU C 1 105 ? -43.002 21.198 -2.394 1.00 29.34 379 GLU C CA 1
ATOM 2357 C C . GLU C 1 105 ? -42.933 22.447 -3.195 1.00 25.48 379 GLU C C 1
ATOM 2358 O O . GLU C 1 105 ? -43.091 22.403 -4.425 1.00 25.18 379 GLU C O 1
ATOM 2364 N N . ILE C 1 106 ? -42.706 23.553 -2.507 1.00 23.63 380 ILE C N 1
ATOM 2365 C CA . ILE C 1 106 ? -42.525 24.862 -3.177 1.00 26.95 380 ILE C CA 1
ATOM 2366 C C . ILE C 1 106 ? -41.303 24.841 -4.024 1.00 26.65 380 ILE C C 1
ATOM 2367 O O . ILE C 1 106 ? -41.326 25.248 -5.218 1.00 26.46 380 ILE C O 1
ATOM 2372 N N . ALA C 1 107 ? -40.245 24.261 -3.462 1.00 28.95 381 ALA C N 1
ATOM 2373 C CA . ALA C 1 107 ? -39.002 24.025 -4.215 1.00 27.90 381 ALA C CA 1
ATOM 2374 C C . ALA C 1 107 ? -39.197 23.197 -5.521 1.00 31.22 381 ALA C C 1
ATOM 2375 O O . ALA C 1 107 ? -38.717 23.606 -6.618 1.00 29.65 381 ALA C O 1
ATOM 2377 N N . ARG C 1 108 ? -39.940 22.076 -5.434 1.00 32.71 382 ARG C N 1
ATOM 2378 C CA . ARG C 1 108 ? -40.260 21.251 -6.568 1.00 29.90 382 ARG C CA 1
ATOM 2379 C C . ARG C 1 108 ? -41.050 21.999 -7.680 1.00 31.92 382 ARG C C 1
ATOM 2380 O O . ARG C 1 108 ? -40.691 21.904 -8.854 1.00 32.81 382 ARG C O 1
ATOM 2388 N N . ILE C 1 109 ? -42.128 22.690 -7.282 1.00 31.84 383 ILE C N 1
ATOM 2389 C CA . ILE C 1 109 ? -42.859 23.596 -8.168 1.00 33.44 383 ILE C CA 1
ATOM 2390 C C . ILE C 1 109 ? -41.907 24.595 -8.847 1.00 32.32 383 ILE C C 1
ATOM 2391 O O . ILE C 1 109 ? -41.927 24.748 -10.072 1.00 30.97 383 ILE C O 1
ATOM 2396 N N . LYS C 1 110 ? -41.045 25.257 -8.071 1.00 33.56 384 LYS C N 1
ATOM 2397 C CA . LYS C 1 110 ? -40.156 26.263 -8.686 1.00 42.18 384 LYS C CA 1
ATOM 2398 C C . LYS C 1 110 ? -39.182 25.624 -9.685 1.00 41.70 384 LYS C C 1
ATOM 2399 O O . LYS C 1 110 ? -38.740 26.297 -10.565 1.00 46.64 384 LYS C O 1
ATOM 2405 N N . LYS C 1 111 ? -38.862 24.331 -9.494 1.00 43.01 385 LYS C N 1
ATOM 2406 C CA . LYS C 1 111 ? -38.107 23.522 -10.487 1.00 43.82 385 LYS C CA 1
ATOM 2407 C C . LYS C 1 111 ? -38.839 23.138 -11.756 1.00 47.58 385 LYS C C 1
ATOM 2408 O O . LYS C 1 111 ? -38.201 22.959 -12.800 1.00 55.14 385 LYS C O 1
ATOM 2411 N N . LEU C 1 112 ? -40.154 22.979 -11.687 1.00 45.73 386 LEU C N 1
ATOM 2412 C CA . LEU C 1 112 ? -40.944 22.656 -12.869 1.00 45.63 386 LEU C CA 1
ATOM 2413 C C . LEU C 1 112 ? -41.130 23.886 -13.755 1.00 48.06 386 LEU C C 1
ATOM 2414 O O . LEU C 1 112 ? -41.154 23.777 -14.981 1.00 54.98 386 LEU C O 1
ATOM 2419 N N . ILE C 1 113 ? -41.228 25.054 -13.147 1.00 43.42 387 ILE C N 1
ATOM 2420 C CA . ILE C 1 113 ? -41.354 26.308 -13.936 1.00 50.40 387 ILE C CA 1
ATOM 2421 C C . ILE C 1 113 ? -40.029 26.753 -14.664 1.00 53.25 387 ILE C C 1
ATOM 2422 O O . ILE C 1 113 ? -38.964 26.895 -14.070 1.00 56.31 387 ILE C O 1
#

Sequence (333 aa):
QIEDKIEEILSKIYHIENEIARIKKLITNTEASVAGLAEDALLWDESISAFSASHTGNASKITNLAAGTLAADSTDAVNGSQMKQIEDKIEEILSKIYHIENEIARIKKLIQIEDKIEEILSKIYHIENEIARIKKLITNTEASVAGLAEDALLWDESISAFSASHTGNASKITNLAAGTLAADSTDAVNGSQMKQIEDKIEEILSKIYHIENEIARIKKLIQIEDKIEEILSKIYHIENEIARIKKLITNTEASVAGLAEDALLWDESISAFSASHTGNASKITNLAAGTLAADSTDAVNGSQMMKQIEDKIEEILSKIYHIENEIARIKKLI

B-factor: mean 45.15, std 24.81, range [11.86, 115.92]

Organism: Saccharomyces cerevisiae (strain ATCC 204508 / S288c) (NCBI:txid559292)

InterPro domains:
  IPR004827 Basic-leucine zipper domain [PF07716] (225-276)
  IPR004827 Basic-leucine zipper domain [PS00036] (231-245)
  IPR004827 Basic-leucine zipper domain [PS50217] (231-276)
  IPR004827 Basic-leucine zipper domain [SM00338] (223-280)
  IPR046347 Basic-leucine zipper domain superfamily [SSF57959] (225-279)
  IPR050946 AP-1 Transcription Factor bZIP [PTHR11462] (76-279)

Nearest PDB structures (foldseek):
  3zmf-assembly2_B  TM=1.009E+00  e=1.606E-13  Saccharomyces cerevisiae
  3zmf-assembly1_C-2  TM=9.572E-01  e=1.567E-12  Saccharomyces cerevisiae
  3zmf-assembly1_C-3  TM=9.572E-01  e=1.567E-12  Saccharomyces cerevisiae
  2yo2-assembly1_A  TM=7.590E-01  e=1.460E-12  Saccharomyces cerevisiae
  3wpa-assembly1_A  TM=8.318E-01  e=1.637E-02  Acinetobacter sp. Tol 5

Radius of gyration: 46.29 Å; Cα contacts (8 Å, |Δi|>4): 129; chains: 3; bounding box: 68×55×184 Å